Protein AF-A0A920HRD8-F1 (afdb_monomer)

Foldseek 3Di:
DVVLQVLLLFLVLLVPPPSNVLSVCVVPDPDDDDPVSVVVVVVSVVVLVVLQQDFDWDWGWEQEPVRDIDTFIWTDHRRFWIAGLQLFTWAADSVVSGIYGDPDGADPVQSVQSNQSNVDDPPDDTRHDTGPVRCPVRVVSRVDDDPVRVCVVCPPVSVVVVVVVVVVVVVVVVVVVVVVVQVVVLVVCVVVLPDQDPVHPNSVVSVVVVVD

Sequence (212 aa):
MKWVLSLKGVNYSGELQGRSQTLTDLAKSKALPSNEELEMLWYHLLEEMNAQGEVKRFNGTIVDTDGNFSEEEVVRVGPWTAFDRKGNFLGYLPDDERYRVLGRQPQARFLDLGDNIVDGDKGDIVKGAIDPSRGAILSLLIQTPGLSERIGQGGVVGYIILGLLAVGLVLSIERIFRLTITARAVNAQAKDVDNPNESNPLGRVFKCLSLK

Mean predicted aligned error: 10.12 Å

Secondary structure (DSSP, 8-state):
-HHHHHHHTSGGGGTSTTHHHHHHHHHH--SPPPHHHHHHHHHHHHHHHHHHT-EEEEEEEEE-TTS-EEEEEEEEETTTEEEETTS-EEEEETTTTEEEE-SSPPPHHHHHHHHHHHHPPTT--------TTTTHHHHHHTTS--HHHHHHHTHHHHHHHHHHHHHHHHHHHHHHHHHHHHHHHHHHHTT--SS--TTSHHHHHHHHHHT-

Radius of gyration: 31.58 Å; Cα contacts (8 Å, |Δi|>4): 263; chains: 1; bounding box: 85×34×82 Å

pLDDT: mean 86.33, std 8.36, range [48.19, 98.12]

Solvent-accessible surface area (backbone atoms only — not comparable to full-atom values): 11804 Å² total; per-residue (Å²): 95,75,68,49,55,54,60,36,65,26,51,55,38,48,76,40,82,70,52,48,56,56,40,45,52,62,42,68,51,88,65,84,75,51,72,68,56,52,48,53,49,53,52,53,50,51,52,48,59,55,43,50,79,37,77,46,76,45,80,35,54,34,29,44,79,87,68,50,78,42,82,41,56,33,40,29,44,24,46,32,33,35,22,37,84,82,13,45,60,40,41,71,39,59,91,76,50,30,36,27,48,49,89,52,70,59,63,65,83,52,37,58,16,28,35,36,53,61,72,50,57,9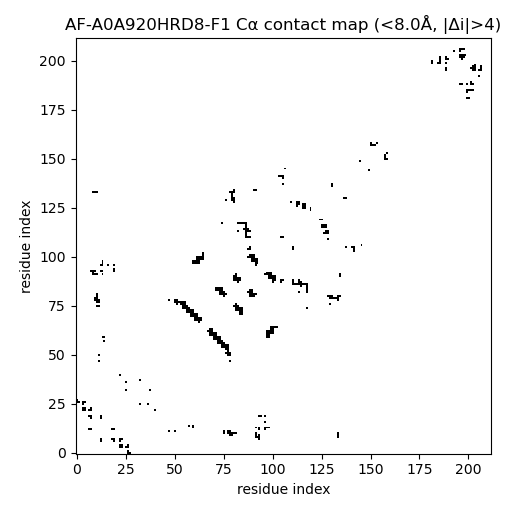5,87,61,90,63,66,62,72,77,37,91,63,53,46,56,61,58,57,52,50,48,66,56,77,49,73,68,54,48,46,59,73,40,41,73,64,36,51,52,52,53,50,54,49,50,54,53,48,52,54,48,52,55,49,51,52,54,51,51,52,50,52,51,45,34,59,52,40,73,75,39,72,91,66,56,45,71,93,30,77,56,18,44,53,49,49,64,59,73,78,111

Structure (mmCIF, N/CA/C/O backbone):
data_AF-A0A920HRD8-F1
#
_entry.id   AF-A0A920HRD8-F1
#
loop_
_atom_site.group_PDB
_atom_site.id
_atom_site.type_symbol
_atom_site.label_atom_id
_atom_site.label_alt_id
_atom_site.label_comp_id
_atom_site.label_asym_id
_atom_site.label_entity_id
_atom_site.label_seq_id
_atom_site.pdbx_PDB_ins_code
_atom_site.Cartn_x
_atom_site.Cartn_y
_atom_site.Cartn_z
_atom_site.occupancy
_atom_site.B_iso_or_equiv
_atom_site.auth_seq_id
_atom_site.auth_comp_id
_atom_site.auth_asym_id
_atom_site.auth_atom_id
_atom_site.pdbx_PDB_model_num
ATOM 1 N N . MET A 1 1 ? -24.557 12.063 20.860 1.00 59.91 1 MET A N 1
ATOM 2 C CA . MET A 1 1 ? -23.850 10.767 20.722 1.00 59.91 1 MET A CA 1
ATOM 3 C C . MET A 1 1 ? -23.288 10.477 19.315 1.00 59.91 1 MET A C 1
ATOM 5 O O . MET A 1 1 ? -23.000 9.327 19.015 1.00 59.91 1 MET A O 1
ATOM 9 N N . LYS A 1 2 ? -23.010 11.481 18.457 1.00 58.84 2 LYS A N 1
ATOM 10 C CA . LYS A 1 2 ? -22.358 11.231 17.145 1.00 58.84 2 LYS A CA 1
ATOM 11 C C . LYS A 1 2 ? -20.971 10.578 17.261 1.00 58.84 2 LYS A C 1
ATOM 13 O O . LYS A 1 2 ? -20.558 9.871 16.354 1.00 58.84 2 LYS A O 1
ATOM 18 N N . TRP A 1 3 ? -20.273 10.808 18.371 1.00 64.19 3 TRP A N 1
ATOM 19 C CA . TRP A 1 3 ? -18.924 10.288 18.588 1.00 64.19 3 TRP A CA 1
ATOM 20 C C . TRP A 1 3 ? -18.901 8.793 18.948 1.00 64.19 3 TRP A C 1
ATOM 22 O O . TRP A 1 3 ? -18.020 8.081 18.495 1.00 64.19 3 TRP A O 1
ATOM 32 N N . VAL A 1 4 ? -19.921 8.281 19.645 1.00 63.66 4 VAL A N 1
ATOM 33 C CA . VAL A 1 4 ? -20.043 6.842 19.957 1.00 63.66 4 VAL A CA 1
ATOM 34 C C . VAL A 1 4 ? -20.246 6.021 18.678 1.00 63.66 4 VAL A C 1
ATOM 36 O O . VAL A 1 4 ? -19.606 4.996 18.483 1.00 63.66 4 VAL A O 1
ATOM 39 N N . LEU A 1 5 ? -21.047 6.533 17.736 1.00 65.31 5 LEU A N 1
ATOM 40 C CA . LEU A 1 5 ? -21.232 5.914 16.416 1.00 65.31 5 LEU A CA 1
ATOM 41 C C . LEU A 1 5 ? -19.954 5.914 15.566 1.00 65.31 5 LEU A C 1
ATOM 43 O O . LEU A 1 5 ? -19.805 5.073 14.685 1.00 65.31 5 LEU A O 1
ATOM 47 N N . SER A 1 6 ? -19.017 6.832 15.827 1.00 69.12 6 SER A N 1
ATOM 48 C CA . SER A 1 6 ? -17.717 6.821 15.155 1.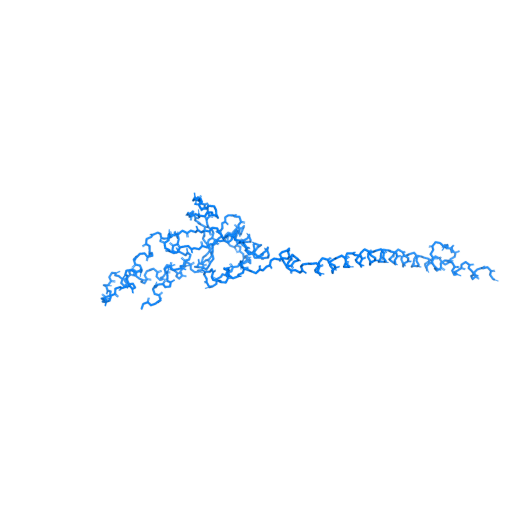00 69.12 6 SER A CA 1
ATOM 49 C C . SER A 1 6 ? -16.890 5.596 15.551 1.00 69.12 6 SER A C 1
ATOM 51 O O . SER A 1 6 ? -16.146 5.118 14.704 1.00 69.12 6 SER A O 1
ATOM 53 N N . LEU A 1 7 ? -17.037 5.073 16.772 1.00 67.88 7 LEU A N 1
ATOM 54 C CA . LEU A 1 7 ? -16.288 3.908 17.267 1.00 67.88 7 LEU A CA 1
ATOM 55 C C . LEU A 1 7 ? -16.751 2.592 16.616 1.00 67.88 7 LEU A C 1
ATOM 57 O O . LEU A 1 7 ? -15.997 1.630 16.586 1.00 67.88 7 LEU A O 1
ATOM 61 N N . LYS A 1 8 ? -17.971 2.554 16.056 1.00 71.56 8 LYS A N 1
ATOM 62 C CA . LYS A 1 8 ? -18.493 1.406 15.291 1.00 71.56 8 LYS A CA 1
ATOM 63 C C . LYS A 1 8 ? -17.772 1.225 13.949 1.00 71.56 8 LYS A C 1
ATOM 65 O O . LYS A 1 8 ? -17.555 0.109 13.499 1.00 71.56 8 LYS A O 1
ATOM 70 N N . GLY A 1 9 ? -17.424 2.323 13.278 1.00 64.25 9 GLY A N 1
ATOM 71 C CA . GLY A 1 9 ? -16.882 2.311 11.912 1.00 64.25 9 GLY A CA 1
ATOM 72 C C . GLY A 1 9 ? -15.373 2.089 11.833 1.00 64.25 9 GLY A C 1
ATOM 73 O O . GLY A 1 9 ? -14.724 2.653 10.954 1.00 64.25 9 GLY A O 1
ATOM 74 N N . VAL A 1 10 ? -14.795 1.390 12.803 1.00 75.38 10 VAL A N 1
ATOM 75 C CA . VAL A 1 10 ? -13.353 1.328 13.020 1.00 75.38 10 VAL A CA 1
ATOM 76 C C . VAL A 1 10 ? -12.862 -0.095 12.803 1.00 75.38 10 VAL A C 1
ATOM 78 O O . VAL A 1 10 ? -13.492 -1.037 13.268 1.00 75.38 10 VAL A O 1
ATOM 81 N N . ASN A 1 11 ? -11.701 -0.258 12.159 1.00 72.50 11 ASN A N 1
ATOM 82 C CA . ASN A 1 11 ? -11.132 -1.581 11.889 1.00 72.50 11 ASN A CA 1
ATOM 83 C C . ASN A 1 11 ? -10.967 -2.429 13.159 1.00 72.50 11 ASN A C 1
ATOM 85 O O . ASN A 1 11 ? -11.092 -3.639 13.083 1.00 72.50 11 ASN A O 1
ATOM 89 N N . TYR A 1 12 ? -10.729 -1.821 14.323 1.00 77.81 12 TYR A N 1
ATOM 90 C CA . TYR A 1 12 ? -10.658 -2.533 15.604 1.00 77.81 12 TYR A CA 1
ATOM 91 C C . TYR A 1 12 ? -11.940 -3.311 15.950 1.00 77.81 12 TYR A C 1
ATOM 93 O O . TYR A 1 12 ? -11.866 -4.380 16.545 1.00 77.81 12 TYR A O 1
ATOM 101 N N . SER A 1 13 ? -13.117 -2.841 15.528 1.00 72.50 13 SER A N 1
ATOM 102 C CA . SER A 1 13 ? -14.381 -3.548 15.769 1.00 72.50 13 SER A CA 1
ATOM 103 C C . SER A 1 13 ? -14.469 -4.896 15.046 1.00 72.50 13 SER A C 1
ATOM 105 O O . SER A 1 13 ? -15.246 -5.742 15.465 1.00 72.50 13 SER A O 1
ATOM 107 N N . GLY A 1 14 ? -13.665 -5.136 14.002 1.00 72.44 14 GLY A N 1
ATOM 108 C CA . GLY A 1 14 ? -13.572 -6.451 13.352 1.00 72.44 14 GLY A CA 1
ATOM 109 C C . GLY A 1 14 ? -12.842 -7.506 14.186 1.00 72.44 14 GLY A C 1
ATOM 110 O O . GLY A 1 14 ? -12.965 -8.693 13.912 1.00 72.44 14 GLY A O 1
ATOM 111 N N . GLU A 1 15 ? -12.106 -7.081 15.213 1.00 77.06 15 GLU A N 1
ATOM 112 C CA . GLU A 1 15 ? -11.442 -7.959 16.179 1.00 77.06 15 GLU A CA 1
ATOM 113 C C . GLU A 1 15 ? -12.365 -8.319 17.359 1.00 77.06 15 GLU A C 1
ATOM 115 O O . GLU A 1 15 ? -12.249 -9.394 17.944 1.00 77.06 15 GLU A O 1
ATOM 120 N N . LEU A 1 16 ? -13.293 -7.421 17.707 1.00 74.50 16 LEU A N 1
ATOM 121 C CA . LEU A 1 16 ? -14.200 -7.545 18.849 1.00 74.50 16 LEU A CA 1
ATOM 122 C C . LEU A 1 16 ? -15.653 -7.686 18.382 1.00 74.50 16 LEU A C 1
ATOM 124 O O . LEU A 1 16 ? -16.403 -6.705 18.350 1.00 74.50 16 LEU A O 1
ATOM 128 N N . GLN A 1 17 ? -16.051 -8.917 18.055 1.00 70.00 17 GLN A N 1
ATOM 129 C CA . GLN A 1 17 ? -17.424 -9.219 17.644 1.00 70.00 17 GLN A CA 1
ATOM 130 C C . GLN A 1 17 ? -18.435 -8.821 18.735 1.00 70.00 17 GLN A C 1
ATOM 132 O O . GLN A 1 17 ? -18.237 -9.098 19.920 1.00 70.00 17 GLN A O 1
ATOM 137 N N . GLY A 1 18 ? -19.522 -8.153 18.346 1.00 71.88 18 GLY A N 1
ATOM 138 C CA . GLY A 1 18 ? -20.610 -7.732 19.237 1.00 71.88 18 GLY A CA 1
ATOM 139 C C . GLY A 1 18 ? -20.434 -6.366 19.915 1.00 71.88 18 GLY A C 1
ATOM 140 O O . GLY A 1 18 ? -21.409 -5.822 20.439 1.00 71.88 18 GLY A O 1
ATOM 141 N N . ARG A 1 19 ? -19.248 -5.738 19.855 1.00 77.62 19 ARG A N 1
ATOM 142 C CA . ARG A 1 19 ? -19.021 -4.368 20.376 1.00 77.62 19 ARG A CA 1
ATOM 143 C C . ARG A 1 19 ? -19.877 -3.328 19.640 1.00 77.62 19 ARG A C 1
ATOM 145 O O . ARG A 1 19 ? -20.345 -2.360 20.243 1.00 77.62 19 ARG A O 1
ATOM 152 N N . SER A 1 20 ? -20.095 -3.524 18.339 1.00 74.38 20 SER A N 1
ATOM 153 C CA . SER A 1 20 ? -20.843 -2.607 17.468 1.00 74.38 20 SER A CA 1
ATOM 154 C C . SER A 1 20 ? -22.288 -2.409 17.932 1.00 74.38 20 SER A C 1
ATOM 156 O O . SER A 1 20 ? -22.796 -1.282 17.949 1.00 74.38 20 SER A O 1
ATOM 158 N N . GLN A 1 21 ? -22.938 -3.497 18.353 1.00 76.56 21 GLN A N 1
ATOM 159 C CA . GLN A 1 21 ? -24.333 -3.494 18.784 1.00 76.56 21 GLN A CA 1
ATOM 160 C C . GLN A 1 21 ? -24.502 -2.727 20.101 1.00 76.56 21 GLN A C 1
ATOM 162 O O . GLN A 1 21 ? -25.281 -1.777 20.153 1.00 76.56 21 GLN A O 1
ATOM 167 N N . THR A 1 22 ? -23.682 -3.032 21.110 1.00 77.31 22 THR A N 1
ATOM 168 C CA . THR A 1 22 ? -23.695 -2.350 22.415 1.00 77.31 22 THR A CA 1
ATOM 169 C C . THR A 1 22 ? -23.474 -0.843 22.276 1.00 77.31 22 THR A C 1
ATOM 171 O O . THR A 1 22 ? -24.220 -0.039 22.832 1.00 77.31 22 THR A O 1
ATOM 174 N N . LEU A 1 23 ? -22.492 -0.425 21.468 1.00 79.00 23 LEU A N 1
ATOM 175 C CA . LEU A 1 23 ? -22.234 0.997 21.211 1.00 79.00 23 LEU A CA 1
ATOM 176 C C . LEU A 1 23 ? -23.381 1.669 20.442 1.00 79.00 23 LEU A C 1
ATOM 178 O O . LEU A 1 23 ? -23.674 2.847 20.662 1.00 79.00 23 LEU A O 1
ATOM 182 N N . THR A 1 24 ? -24.041 0.936 19.546 1.00 78.94 24 THR A N 1
ATOM 183 C CA . THR A 1 24 ? -25.203 1.431 18.798 1.00 78.94 24 THR A CA 1
ATOM 184 C C . THR A 1 24 ? -26.401 1.652 19.715 1.00 78.94 24 THR A C 1
ATOM 186 O O . THR A 1 24 ? -27.072 2.679 19.595 1.00 78.94 24 THR A O 1
ATOM 189 N N . ASP A 1 25 ? -26.652 0.727 20.635 1.00 82.19 25 ASP A N 1
ATOM 190 C CA . ASP A 1 25 ? -27.769 0.799 21.574 1.00 82.19 25 ASP A CA 1
ATOM 191 C C . ASP A 1 25 ? -27.571 1.953 22.564 1.00 82.19 25 ASP A C 1
ATOM 193 O O . ASP A 1 25 ? -28.468 2.787 22.726 1.00 82.19 25 ASP A O 1
ATOM 197 N N . LEU A 1 26 ? -26.348 2.119 23.083 1.00 82.19 26 LEU A N 1
ATOM 198 C CA . LEU A 1 26 ? -25.963 3.283 23.886 1.00 82.19 26 LEU A CA 1
ATOM 199 C C . LEU A 1 26 ? -26.119 4.601 23.120 1.00 82.19 26 LEU A C 1
ATOM 201 O O . LEU A 1 26 ? -26.594 5.586 23.676 1.00 82.19 26 LEU A O 1
ATOM 205 N N . ALA A 1 27 ? -25.745 4.642 21.838 1.00 81.75 27 ALA A N 1
ATOM 206 C CA . ALA A 1 27 ? -25.832 5.859 21.033 1.00 81.75 27 ALA A CA 1
ATOM 207 C C . ALA A 1 27 ? -27.266 6.248 20.636 1.00 81.75 27 ALA A C 1
ATOM 209 O O . ALA A 1 27 ? -27.525 7.425 20.361 1.00 81.75 27 ALA A O 1
ATOM 210 N N . LYS A 1 28 ? -28.172 5.266 20.534 1.00 81.44 28 LYS A N 1
ATOM 211 C CA . LYS A 1 28 ? -29.586 5.457 20.172 1.00 81.44 28 LYS A CA 1
ATOM 212 C C . LYS A 1 28 ? -30.481 5.692 21.387 1.00 81.44 28 LYS A C 1
ATOM 214 O O . LYS A 1 28 ? -31.567 6.254 21.220 1.00 81.44 28 LYS A O 1
ATOM 219 N N . SER A 1 29 ? -30.051 5.272 22.576 1.00 81.50 29 SER A N 1
ATOM 220 C CA . SER A 1 29 ? -30.795 5.488 23.811 1.00 81.50 29 SER A CA 1
ATOM 221 C C . SER A 1 29 ? -31.014 6.981 24.070 1.00 81.50 29 SER A C 1
ATOM 223 O O . SER A 1 29 ? -30.110 7.807 23.946 1.00 81.50 29 SER A O 1
ATOM 225 N N . LYS A 1 30 ? -32.255 7.338 24.415 1.00 75.75 30 LYS A N 1
ATOM 226 C CA . LYS A 1 30 ? -32.626 8.688 24.873 1.00 75.75 30 LYS A CA 1
ATOM 227 C C . LYS A 1 30 ? -32.593 8.812 26.399 1.00 75.75 30 LYS A C 1
ATOM 229 O O . LYS A 1 30 ? -32.767 9.915 26.912 1.00 75.75 30 LYS A O 1
ATOM 234 N N . ALA A 1 31 ? -32.438 7.691 27.104 1.00 81.00 31 ALA A N 1
ATOM 235 C CA . ALA A 1 31 ? -32.319 7.655 28.552 1.00 81.00 31 ALA A CA 1
ATOM 236 C C . ALA A 1 31 ? -30.882 7.985 28.978 1.00 81.00 31 ALA A C 1
ATOM 238 O O . ALA A 1 31 ? -29.945 7.852 28.190 1.00 81.00 31 ALA A O 1
ATOM 239 N N . LEU A 1 32 ? -30.715 8.429 30.227 1.00 81.62 32 LEU A N 1
ATOM 240 C CA . LEU A 1 32 ? -29.385 8.542 30.820 1.00 81.62 32 LEU A CA 1
ATOM 241 C C . LEU A 1 32 ? -28.778 7.135 30.941 1.00 81.62 32 LEU A C 1
ATOM 243 O O . LEU A 1 32 ? -29.479 6.252 31.441 1.00 81.62 32 LEU A O 1
ATOM 247 N N . PRO A 1 33 ? -27.524 6.929 30.501 1.00 84.12 33 PRO A N 1
ATOM 248 C CA . PRO A 1 33 ? -26.870 5.636 30.633 1.00 84.12 33 PRO A CA 1
ATOM 249 C C . PRO A 1 33 ? -26.719 5.236 32.103 1.00 84.12 33 PRO A C 1
ATOM 251 O O . PRO A 1 33 ? -26.530 6.104 32.963 1.00 84.12 33 PRO A O 1
ATOM 254 N N . SER A 1 34 ? -26.779 3.938 32.391 1.00 87.56 34 SER A N 1
ATOM 255 C CA . SER A 1 34 ? -26.478 3.416 33.727 1.00 87.56 34 SER A CA 1
ATOM 256 C C . SER A 1 34 ? -24.988 3.566 34.064 1.00 87.56 34 SER A C 1
ATOM 258 O O . SER A 1 34 ? -24.153 3.816 33.190 1.00 87.56 34 SER A O 1
ATOM 260 N N . ASN A 1 35 ? -24.628 3.403 35.341 1.00 87.75 35 ASN A N 1
ATOM 261 C CA . ASN A 1 35 ? -23.217 3.400 35.734 1.00 87.75 35 ASN A CA 1
ATOM 262 C C . ASN A 1 35 ? -22.443 2.275 35.034 1.00 87.75 35 ASN A C 1
ATOM 264 O O . ASN A 1 35 ? -21.335 2.521 34.568 1.00 87.75 35 ASN A O 1
ATOM 268 N N . GLU A 1 36 ? -23.030 1.083 34.909 1.00 87.69 36 GLU A N 1
ATOM 269 C CA . GLU A 1 36 ? -22.411 -0.054 34.217 1.00 87.69 36 GLU A CA 1
ATOM 270 C C . GLU A 1 36 ? -22.190 0.239 32.724 1.00 87.69 36 GLU A C 1
ATOM 272 O O . GLU A 1 36 ? -21.159 -0.114 32.155 1.00 87.69 36 GLU A O 1
ATOM 277 N N . GLU A 1 37 ? -23.134 0.929 32.080 1.00 84.31 37 GLU A N 1
ATOM 278 C CA . GLU A 1 37 ? -23.027 1.342 30.677 1.00 84.31 37 GLU A CA 1
ATOM 279 C C . GLU A 1 37 ? -21.932 2.395 30.457 1.00 84.31 37 GLU A C 1
ATOM 281 O O . GLU A 1 37 ? -21.175 2.321 29.484 1.00 84.31 37 GLU A O 1
ATOM 286 N N . LEU A 1 38 ? -21.821 3.370 31.366 1.00 86.31 38 LEU A N 1
ATOM 287 C CA . LEU A 1 38 ? -20.723 4.341 31.362 1.00 86.31 38 LEU A CA 1
ATOM 288 C C . LEU A 1 38 ? -19.383 3.655 31.614 1.00 86.31 38 LEU A C 1
ATOM 290 O O . LEU A 1 38 ? -18.388 4.028 30.991 1.00 86.31 38 LEU A O 1
ATOM 294 N N . GLU A 1 39 ? -19.371 2.661 32.501 1.00 88.44 39 GLU A N 1
ATOM 295 C CA . GLU A 1 39 ? -18.195 1.874 32.831 1.00 88.44 39 GLU A CA 1
ATOM 296 C C . GLU A 1 39 ? -17.666 1.127 31.600 1.00 88.44 39 GLU A C 1
ATOM 298 O O . GLU A 1 39 ? -16.534 1.338 31.160 1.00 88.44 39 GLU A O 1
ATOM 303 N N . MET A 1 40 ? -18.536 0.356 30.953 1.00 85.19 40 MET A N 1
ATOM 304 C CA . MET A 1 40 ? -18.246 -0.313 29.684 1.00 85.19 40 MET A CA 1
ATOM 305 C C . MET A 1 40 ? -17.760 0.653 28.598 1.00 85.19 40 MET A C 1
ATOM 307 O O . MET A 1 40 ? -16.826 0.343 27.855 1.00 85.19 40 MET A O 1
ATOM 311 N N . LEU A 1 41 ? -18.364 1.840 28.499 1.00 85.38 41 LEU A N 1
ATOM 312 C CA . LEU A 1 41 ? -17.973 2.830 27.500 1.00 85.38 41 LEU A CA 1
ATOM 313 C C . LEU A 1 41 ? -16.533 3.320 27.700 1.00 85.38 41 LEU A C 1
ATOM 315 O O . LEU A 1 41 ? -15.781 3.380 26.725 1.00 85.38 41 LEU A O 1
ATOM 319 N N . TRP A 1 42 ? -16.127 3.684 28.922 1.00 85.81 42 TRP A N 1
ATOM 320 C CA . TRP A 1 42 ? -14.757 4.164 29.141 1.00 85.81 42 TRP A CA 1
ATOM 321 C C . TRP A 1 42 ? -13.724 3.041 29.009 1.00 85.81 42 TRP A C 1
ATOM 323 O O . TRP A 1 42 ? -12.639 3.300 28.486 1.00 85.81 42 TRP A O 1
ATOM 333 N N . TYR A 1 43 ? -14.068 1.801 29.380 1.00 88.19 43 TYR A N 1
ATOM 334 C CA . TYR A 1 43 ? -13.226 0.633 29.104 1.00 88.19 43 TYR A CA 1
ATOM 335 C C . TYR A 1 43 ? -12.969 0.475 27.604 1.00 88.19 43 TYR A C 1
ATOM 337 O O . TYR A 1 43 ? -11.818 0.416 27.174 1.00 88.19 43 TYR A O 1
ATOM 345 N N . HIS A 1 44 ? -14.020 0.516 26.784 1.00 83.81 44 HIS A N 1
ATOM 346 C CA . HIS A 1 44 ? -13.887 0.415 25.331 1.00 83.81 44 HIS A CA 1
ATOM 347 C C . HIS A 1 44 ? -13.124 1.579 24.692 1.00 83.81 44 HIS A C 1
ATOM 349 O O . HIS A 1 44 ? -12.460 1.379 23.668 1.00 83.81 44 HIS A O 1
ATOM 355 N N . LEU A 1 45 ? -13.208 2.780 25.270 1.00 85.38 45 LEU A N 1
ATOM 356 C CA . LEU A 1 45 ? -12.395 3.924 24.856 1.00 85.38 45 LEU A CA 1
ATOM 357 C C . LEU A 1 45 ? -10.914 3.690 25.161 1.00 85.38 45 LEU A C 1
ATOM 359 O O . LEU A 1 45 ? -10.074 3.958 24.305 1.00 85.38 45 LEU A O 1
ATOM 363 N N . LEU A 1 46 ? -10.590 3.164 26.343 1.00 88.19 46 LEU A N 1
ATOM 364 C CA . LEU A 1 46 ? -9.212 2.863 26.727 1.00 88.19 46 LEU A CA 1
ATOM 365 C C . LEU A 1 46 ? -8.614 1.740 25.868 1.00 88.19 46 LEU A C 1
ATOM 367 O O . LEU A 1 46 ? -7.473 1.844 25.420 1.00 88.19 46 LEU A O 1
ATOM 371 N N . GLU A 1 47 ? -9.393 0.697 25.589 1.00 86.31 47 GLU A N 1
ATOM 372 C CA . GLU A 1 47 ? -9.016 -0.357 24.644 1.00 86.31 47 GLU A CA 1
ATOM 373 C C . GLU A 1 47 ? -8.727 0.212 23.257 1.00 86.31 47 GLU A C 1
ATOM 375 O O . GLU A 1 47 ? -7.706 -0.115 22.663 1.00 86.31 47 GLU A O 1
ATOM 380 N N . GLU A 1 48 ? -9.578 1.110 22.757 1.00 83.75 48 GLU A N 1
ATOM 381 C CA . GLU A 1 48 ? -9.375 1.732 21.449 1.00 83.75 48 GLU A CA 1
ATOM 382 C C . GLU A 1 48 ? -8.144 2.645 21.428 1.00 83.75 48 GLU A C 1
ATOM 384 O O . GLU A 1 48 ? -7.413 2.667 20.439 1.00 83.75 48 GLU A O 1
ATOM 389 N N . MET A 1 49 ? -7.870 3.360 22.523 1.00 87.75 49 MET A N 1
ATOM 390 C CA . MET A 1 49 ? -6.645 4.151 22.678 1.00 87.75 49 MET A CA 1
ATOM 391 C C . MET A 1 49 ? -5.389 3.277 22.635 1.00 87.75 49 MET A C 1
ATOM 393 O O . MET A 1 49 ? -4.416 3.648 21.983 1.00 87.75 49 MET A O 1
ATOM 397 N N . ASN A 1 50 ? -5.403 2.109 23.278 1.00 89.25 50 ASN A N 1
ATOM 398 C CA . ASN A 1 50 ? -4.295 1.158 23.179 1.00 89.25 50 ASN A CA 1
ATOM 399 C C . ASN A 1 50 ? -4.194 0.577 21.763 1.00 89.25 50 ASN A C 1
ATOM 401 O O . ASN A 1 50 ? -3.112 0.551 21.175 1.00 89.25 50 ASN A O 1
ATOM 405 N N . ALA A 1 51 ? -5.335 0.204 21.180 1.00 87.50 51 ALA A N 1
ATOM 406 C CA . ALA A 1 51 ? -5.415 -0.365 19.844 1.00 87.50 51 ALA A CA 1
ATOM 407 C C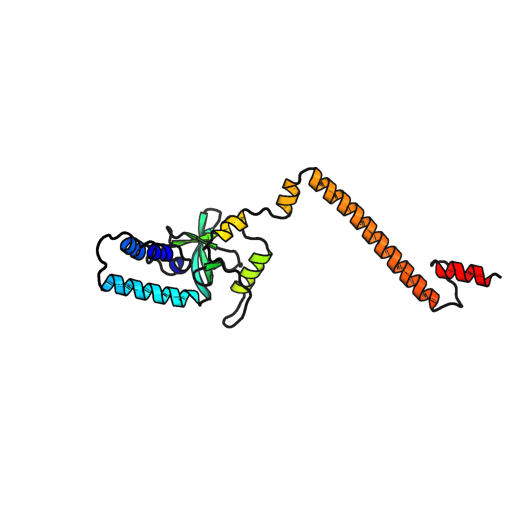 . ALA A 1 51 ? -4.946 0.601 18.746 1.00 87.50 51 ALA A C 1
ATOM 409 O O . ALA A 1 51 ? -4.571 0.146 17.670 1.00 87.50 51 ALA A O 1
ATOM 410 N N . GLN A 1 52 ? -4.954 1.918 18.992 1.00 87.38 52 GLN A N 1
ATOM 411 C CA . GLN A 1 52 ? -4.423 2.946 18.088 1.00 87.38 52 GLN A CA 1
ATOM 412 C C . GLN A 1 52 ? -2.908 2.900 17.914 1.00 87.38 52 GLN A C 1
ATOM 414 O O . GLN A 1 52 ? -2.423 3.280 16.847 1.00 87.38 52 GLN A O 1
ATOM 419 N N . GLY A 1 53 ? -2.176 2.457 18.935 1.00 88.12 53 GLY A N 1
ATOM 420 C CA . GLY A 1 53 ? -0.714 2.420 18.932 1.00 88.12 53 GLY A CA 1
ATOM 421 C C . GLY A 1 53 ? -0.116 1.103 18.444 1.00 88.12 53 GLY A C 1
ATOM 422 O O . GLY A 1 53 ? 1.105 0.993 18.379 1.00 88.12 53 GLY A O 1
ATOM 423 N N . GLU A 1 54 ? -0.940 0.103 18.125 1.00 89.75 54 GLU A N 1
ATOM 424 C CA . GLU A 1 54 ? -0.469 -1.241 17.796 1.00 89.75 54 GLU A CA 1
ATOM 425 C C . GLU A 1 54 ? -0.679 -1.617 16.326 1.00 89.75 54 GLU A C 1
ATOM 427 O O . GLU A 1 54 ? -1.647 -1.221 15.666 1.00 89.75 54 GLU A O 1
ATOM 432 N N . VAL A 1 55 ? 0.240 -2.453 15.844 1.00 91.69 55 VAL A N 1
ATOM 433 C CA . VAL A 1 55 ? 0.045 -3.281 14.658 1.00 91.69 55 VAL A CA 1
ATOM 434 C C . VAL A 1 55 ? -0.233 -4.693 15.154 1.00 91.69 55 VAL A C 1
ATOM 436 O O . VAL A 1 55 ? 0.603 -5.279 15.843 1.00 91.69 55 VAL A O 1
ATOM 439 N N . LYS A 1 56 ? -1.414 -5.225 14.846 1.00 91.75 56 LYS A N 1
ATOM 440 C CA . LYS A 1 56 ? -1.877 -6.515 15.359 1.00 91.75 56 LYS A CA 1
ATOM 441 C C . LYS A 1 56 ? -2.235 -7.459 14.223 1.00 91.75 56 LYS A C 1
ATOM 443 O O . LYS A 1 56 ? -2.895 -7.061 13.269 1.00 91.75 56 LYS A O 1
ATOM 448 N N . ARG A 1 57 ? -1.816 -8.715 14.364 1.00 92.31 57 ARG A N 1
ATOM 449 C CA . ARG A 1 57 ? -2.179 -9.824 13.476 1.00 92.31 57 ARG A CA 1
ATOM 450 C C . ARG A 1 57 ? -3.201 -10.700 14.184 1.00 92.31 57 ARG A C 1
ATOM 452 O O . ARG A 1 57 ? -3.005 -11.032 15.355 1.00 92.31 57 ARG A O 1
ATOM 459 N N . PHE A 1 58 ? -4.287 -11.037 13.509 1.00 91.94 58 PHE A N 1
ATOM 460 C CA . PHE A 1 58 ? -5.328 -11.918 14.034 1.00 91.94 58 PHE A CA 1
ATOM 461 C C . PHE A 1 58 ? -6.080 -12.577 12.877 1.00 91.94 58 PHE A C 1
ATOM 463 O O . PHE A 1 58 ? -6.038 -12.085 11.754 1.00 91.94 58 PHE A O 1
ATOM 470 N N . ASN A 1 59 ? -6.776 -13.679 13.144 1.00 92.69 59 ASN A N 1
ATOM 471 C CA . ASN A 1 59 ? -7.633 -14.299 12.137 1.00 92.69 59 ASN A CA 1
ATOM 472 C C . ASN A 1 59 ? -8.981 -13.586 12.105 1.00 92.69 59 ASN A C 1
ATOM 474 O O . ASN A 1 59 ? -9.623 -13.422 13.143 1.00 92.69 59 ASN A O 1
ATOM 478 N N . GLY A 1 60 ? -9.396 -13.168 10.915 1.00 89.81 60 GLY A N 1
ATOM 479 C CA . GLY A 1 60 ? -10.679 -12.526 10.679 1.00 89.81 60 GLY A CA 1
ATOM 480 C C . GLY A 1 60 ? -11.351 -13.098 9.440 1.00 89.81 60 GLY A C 1
ATOM 481 O O . GLY A 1 60 ? -10.703 -13.642 8.546 1.00 89.81 60 GLY A O 1
ATOM 482 N N . THR A 1 61 ? -12.672 -12.964 9.370 1.00 91.62 61 THR A N 1
ATOM 483 C CA . THR A 1 61 ? -13.402 -13.327 8.157 1.00 91.62 61 THR A CA 1
ATOM 484 C C . THR A 1 61 ? -13.220 -12.237 7.102 1.00 91.62 61 THR A C 1
ATOM 486 O O . THR A 1 61 ? -13.602 -11.079 7.318 1.00 91.62 61 THR A O 1
ATOM 489 N N . ILE A 1 62 ? -12.669 -12.622 5.954 1.00 92.62 62 ILE A N 1
ATOM 490 C CA . ILE A 1 62 ? -12.514 -11.783 4.770 1.00 92.62 62 ILE A CA 1
ATOM 491 C C . ILE A 1 62 ? -13.527 -12.235 3.714 1.00 92.62 62 ILE A C 1
ATOM 493 O O . ILE A 1 62 ? -13.730 -13.426 3.480 1.00 92.62 62 ILE A O 1
ATOM 497 N N . VAL A 1 63 ? -14.192 -11.267 3.090 1.00 92.06 63 VAL A N 1
ATOM 498 C CA . VAL A 1 63 ? -15.047 -11.478 1.920 1.00 92.06 63 VAL A CA 1
ATOM 499 C C . VAL A 1 63 ? -14.262 -11.097 0.672 1.00 92.06 63 VAL A C 1
ATOM 501 O O . VAL A 1 63 ? -13.833 -9.947 0.540 1.00 92.06 63 VAL A O 1
ATOM 504 N N . ASP A 1 64 ? -14.069 -12.046 -0.237 1.00 88.56 64 ASP A N 1
ATOM 505 C CA . ASP A 1 64 ? -13.426 -11.781 -1.523 1.00 88.56 64 ASP A CA 1
ATOM 506 C C . ASP A 1 64 ? -14.366 -11.004 -2.466 1.00 88.56 64 ASP A C 1
ATOM 508 O O . ASP A 1 64 ? -15.572 -10.876 -2.240 1.00 88.56 64 ASP A O 1
ATOM 512 N N . THR A 1 65 ? -13.816 -10.493 -3.560 1.00 85.88 65 THR A N 1
ATOM 513 C CA . THR A 1 65 ? -14.526 -9.789 -4.634 1.00 85.88 65 THR A CA 1
ATOM 514 C C . THR A 1 65 ? -15.628 -10.626 -5.289 1.00 85.88 65 THR A C 1
ATOM 516 O O . THR A 1 65 ? -16.629 -10.062 -5.730 1.00 85.88 65 THR A O 1
ATOM 519 N N . ASP A 1 66 ? -15.497 -11.955 -5.258 1.00 85.94 66 ASP A N 1
ATOM 520 C CA . ASP A 1 66 ? -16.500 -12.915 -5.733 1.00 85.94 66 ASP A CA 1
ATOM 521 C C . ASP A 1 66 ? -17.607 -13.217 -4.700 1.00 85.94 66 ASP A C 1
ATOM 523 O O . ASP A 1 66 ? -18.529 -13.983 -4.978 1.00 85.94 66 ASP A O 1
ATOM 527 N N . GLY A 1 67 ? -17.536 -12.637 -3.495 1.00 84.75 67 GLY A N 1
ATOM 528 C CA . GLY A 1 67 ? -18.508 -12.863 -2.418 1.00 84.75 67 GLY A CA 1
ATOM 529 C C . GLY A 1 67 ? -18.271 -14.135 -1.599 1.00 84.75 67 GLY A C 1
ATOM 530 O O . GLY A 1 67 ? -19.095 -14.482 -0.752 1.00 84.75 67 GLY A O 1
ATOM 531 N N . ASN A 1 68 ? -17.153 -14.826 -1.827 1.00 90.25 68 ASN A N 1
ATOM 532 C CA . ASN A 1 68 ? -16.747 -15.974 -1.025 1.00 90.25 68 ASN A CA 1
ATOM 533 C C . ASN A 1 68 ? -16.178 -15.519 0.322 1.00 90.25 68 ASN A C 1
ATOM 535 O O . ASN A 1 68 ? -15.435 -14.541 0.393 1.00 90.25 68 ASN A O 1
ATOM 539 N N . PHE A 1 69 ? -16.515 -16.255 1.380 1.00 91.50 69 PHE A N 1
ATOM 540 C CA . PHE A 1 69 ? -16.021 -16.009 2.731 1.00 91.50 69 PHE A CA 1
ATOM 541 C C . PHE A 1 69 ? -14.856 -16.948 3.037 1.00 91.50 69 PHE A C 1
ATOM 543 O O . PHE A 1 69 ? -14.978 -18.162 2.856 1.00 91.50 69 PHE A O 1
ATOM 550 N N . SER A 1 70 ? -13.765 -16.401 3.557 1.00 91.94 70 SER A N 1
ATOM 551 C CA . SER A 1 70 ? -12.614 -17.153 4.055 1.00 91.94 70 SER A CA 1
ATOM 552 C C . SER A 1 70 ? -12.188 -16.623 5.422 1.00 91.94 70 SER A C 1
ATOM 554 O O . SER A 1 70 ? -12.319 -15.435 5.715 1.00 91.94 70 SER A O 1
ATOM 556 N N . GLU A 1 71 ? -11.704 -17.511 6.292 1.00 92.50 71 GLU A N 1
ATOM 557 C CA . GLU A 1 71 ? -10.939 -17.082 7.464 1.00 92.50 71 GLU A CA 1
ATOM 558 C C . GLU A 1 71 ? -9.472 -16.975 7.082 1.00 92.50 71 GLU A C 1
ATOM 560 O O . GLU A 1 71 ? -8.841 -17.962 6.697 1.00 92.50 71 GLU A O 1
ATOM 565 N N . GLU A 1 72 ? -8.940 -15.765 7.186 1.00 92.75 72 GLU A N 1
ATOM 566 C CA . GLU A 1 72 ? -7.572 -15.444 6.811 1.00 92.75 72 GLU A CA 1
ATOM 567 C C . GLU A 1 72 ? -6.934 -14.540 7.868 1.00 92.75 72 GLU A C 1
ATOM 569 O O . GLU A 1 72 ? -7.611 -13.906 8.682 1.00 92.75 72 GLU A O 1
ATOM 574 N N . GLU A 1 73 ? -5.604 -14.500 7.870 1.00 93.94 73 GLU A N 1
ATOM 575 C CA . GLU A 1 73 ? -4.866 -13.592 8.740 1.00 93.94 73 GLU A CA 1
ATOM 576 C C . GLU A 1 73 ? -5.029 -12.150 8.243 1.00 93.94 73 GLU A C 1
ATOM 578 O O . GLU A 1 73 ? -4.741 -11.832 7.086 1.00 93.94 73 GLU A O 1
ATOM 583 N N . VAL A 1 74 ? -5.460 -11.281 9.151 1.00 94.44 74 VAL A N 1
ATOM 584 C CA . VAL A 1 74 ? -5.595 -9.842 8.962 1.00 94.44 74 VAL A CA 1
ATOM 585 C C . VAL A 1 74 ? -4.513 -9.136 9.768 1.00 94.44 74 VAL A C 1
ATOM 587 O O . VAL A 1 74 ? -4.366 -9.351 10.975 1.00 94.44 74 VAL A O 1
ATOM 590 N N . VAL A 1 75 ? -3.781 -8.242 9.108 1.00 94.12 75 VAL A N 1
ATOM 591 C CA . VAL A 1 75 ? -2.813 -7.339 9.734 1.00 94.12 75 VAL A CA 1
ATOM 592 C C . VAL A 1 75 ? -3.449 -5.960 9.855 1.00 94.12 75 VAL A C 1
ATOM 594 O O . VAL A 1 75 ? -3.652 -5.257 8.867 1.00 94.12 75 VAL A O 1
ATOM 597 N N . ARG A 1 76 ? -3.789 -5.553 11.075 1.00 92.62 76 ARG A N 1
ATOM 598 C CA . ARG A 1 76 ? -4.408 -4.259 11.377 1.00 92.62 76 ARG A CA 1
ATOM 599 C C . ARG A 1 76 ? -3.363 -3.279 11.892 1.00 92.62 76 ARG A C 1
ATOM 601 O O . ARG A 1 76 ? -2.625 -3.597 12.818 1.00 92.62 76 ARG A O 1
ATOM 608 N N . VAL A 1 77 ? -3.368 -2.062 11.354 1.00 91.88 77 VAL A N 1
ATOM 609 C CA . VAL A 1 77 ? -2.577 -0.928 11.852 1.00 91.88 77 VAL A CA 1
ATOM 610 C C . VAL A 1 77 ? -3.518 0.078 12.496 1.00 91.88 77 VAL A C 1
ATOM 612 O O . VAL A 1 77 ? -4.234 0.818 11.807 1.00 91.88 77 VAL A O 1
ATOM 615 N N . GLY A 1 78 ? -3.525 0.123 13.827 1.00 89.38 78 GLY A N 1
ATOM 616 C CA . GLY A 1 78 ? -4.409 1.026 14.547 1.00 89.38 78 GLY A CA 1
ATOM 617 C C . GLY A 1 78 ? -5.895 0.773 14.236 1.00 89.38 78 GLY A C 1
ATOM 618 O O . GLY A 1 78 ? -6.291 -0.320 13.827 1.00 89.38 78 GLY A O 1
ATOM 619 N N . PRO A 1 79 ? -6.749 1.793 14.365 1.00 86.44 79 PRO A N 1
ATOM 620 C CA . PRO A 1 79 ? -8.112 1.787 13.840 1.00 86.44 79 PRO A CA 1
ATOM 621 C C . PRO A 1 79 ? -8.201 2.100 12.334 1.00 86.44 79 PRO A C 1
ATOM 623 O O . PRO A 1 79 ? -9.306 2.153 11.788 1.00 86.44 79 PRO A O 1
ATOM 626 N N . TRP A 1 80 ? -7.076 2.343 11.656 1.00 86.75 80 TRP A N 1
ATOM 627 C CA . TRP A 1 80 ? -7.030 3.108 10.405 1.00 86.75 80 TRP A CA 1
ATOM 628 C C . TRP A 1 80 ? -7.071 2.245 9.148 1.00 86.75 80 TRP A C 1
ATOM 630 O O . TRP A 1 80 ? -7.892 2.488 8.263 1.00 86.75 80 TRP A O 1
ATOM 640 N N . THR A 1 81 ? -6.215 1.225 9.092 1.00 90.81 81 THR A N 1
ATOM 641 C CA . THR A 1 81 ? -6.020 0.392 7.901 1.00 90.81 81 THR A CA 1
ATOM 642 C C . THR A 1 81 ? -5.891 -1.075 8.298 1.00 90.81 81 THR A C 1
ATOM 644 O O . THR A 1 81 ? -5.369 -1.391 9.369 1.00 90.81 81 THR A O 1
ATOM 647 N N . ALA A 1 82 ? -6.338 -1.967 7.419 1.00 92.69 82 ALA A N 1
ATOM 648 C CA . ALA A 1 82 ? -6.159 -3.406 7.536 1.00 92.69 82 ALA A CA 1
ATOM 649 C C . ALA A 1 82 ? -5.620 -3.977 6.216 1.00 92.69 82 ALA A C 1
ATOM 651 O O . ALA A 1 82 ? -5.927 -3.451 5.143 1.00 92.69 82 ALA A O 1
ATOM 652 N N . PHE A 1 83 ? -4.831 -5.043 6.316 1.00 93.69 83 PHE A N 1
ATOM 653 C CA . PHE A 1 83 ? -4.189 -5.727 5.198 1.00 93.69 83 PHE A CA 1
ATOM 654 C C . PHE A 1 83 ? -4.401 -7.238 5.298 1.00 93.69 83 PHE A C 1
ATOM 656 O O . PHE A 1 83 ? -4.518 -7.767 6.405 1.00 93.69 83 PHE A O 1
ATOM 663 N N . ASP A 1 84 ? -4.439 -7.928 4.160 1.00 93.56 84 ASP A N 1
ATOM 664 C CA . ASP A 1 84 ? -4.308 -9.388 4.129 1.00 93.56 84 ASP A CA 1
ATOM 665 C C . ASP A 1 84 ? -2.827 -9.804 4.221 1.00 93.56 84 ASP A C 1
ATOM 667 O O . ASP A 1 84 ? -1.914 -8.976 4.174 1.00 93.56 84 ASP A O 1
ATOM 671 N N . ARG A 1 85 ? -2.563 -11.111 4.308 1.00 90.88 85 ARG A N 1
ATOM 672 C CA . ARG A 1 85 ? -1.194 -11.658 4.322 1.00 90.88 85 ARG A CA 1
ATOM 673 C C . ARG A 1 85 ? -0.391 -11.383 3.037 1.00 90.88 85 ARG A C 1
ATOM 675 O O . ARG A 1 85 ? 0.812 -11.612 3.008 1.00 90.88 85 ARG A O 1
ATOM 682 N N . LYS A 1 86 ? -1.037 -10.930 1.965 1.00 89.38 86 LYS A N 1
ATOM 683 C CA . LYS A 1 86 ? -0.400 -10.598 0.684 1.00 89.38 86 LYS A CA 1
ATOM 684 C C . LYS A 1 86 ? -0.146 -9.090 0.544 1.00 89.38 86 LYS A C 1
ATOM 686 O O . LYS A 1 86 ? 0.172 -8.664 -0.559 1.00 89.38 86 LYS A O 1
ATOM 691 N N . GLY A 1 87 ? -0.357 -8.297 1.602 1.00 90.69 87 GLY A N 1
ATOM 692 C CA . GLY A 1 87 ? -0.180 -6.842 1.579 1.00 90.69 87 GLY A CA 1
ATOM 693 C C . GLY A 1 87 ? -1.304 -6.068 0.888 1.00 90.69 87 GLY A C 1
ATOM 694 O O . GLY A 1 87 ? -1.229 -4.841 0.766 1.00 90.69 87 GLY A O 1
ATOM 695 N N . ASN A 1 88 ? -2.387 -6.735 0.474 1.00 91.62 88 ASN A N 1
ATOM 696 C CA . ASN A 1 88 ? -3.536 -6.062 -0.117 1.00 91.62 88 ASN A CA 1
ATOM 697 C C . ASN A 1 88 ? -4.314 -5.312 0.954 1.00 91.62 88 ASN A C 1
ATOM 699 O O . ASN A 1 88 ? -4.566 -5.824 2.044 1.00 91.62 88 ASN A O 1
ATOM 703 N N . PHE A 1 89 ? -4.785 -4.120 0.608 1.00 92.06 89 PHE A N 1
ATOM 704 C CA . PHE A 1 89 ? -5.644 -3.351 1.487 1.00 92.06 89 PHE A CA 1
ATOM 705 C C . PHE A 1 89 ? -7.019 -4.005 1.603 1.00 92.06 89 PHE A C 1
ATOM 707 O O . PHE A 1 89 ? -7.645 -4.378 0.601 1.00 92.06 89 PHE A O 1
ATOM 714 N N . LEU A 1 90 ? -7.516 -4.047 2.834 1.00 91.81 90 LEU A N 1
ATOM 715 C CA . LEU A 1 90 ? -8.849 -4.505 3.184 1.00 91.81 90 LEU A CA 1
ATOM 716 C C . LEU A 1 90 ? -9.736 -3.316 3.555 1.00 91.81 90 LEU A C 1
ATOM 718 O O . LEU A 1 90 ? -9.305 -2.353 4.192 1.00 91.81 90 LEU A O 1
ATOM 722 N N . GLY A 1 91 ? -11.005 -3.391 3.166 1.00 89.25 91 GLY A N 1
ATOM 723 C CA . GLY A 1 91 ? -12.051 -2.523 3.696 1.00 89.25 91 GLY A CA 1
ATOM 724 C C . GLY A 1 91 ? -12.751 -3.189 4.875 1.00 89.25 91 GLY A C 1
ATOM 725 O O . GLY A 1 91 ? -12.957 -4.398 4.855 1.00 89.25 91 GLY A O 1
ATOM 726 N N . TYR A 1 92 ? -13.173 -2.413 5.869 1.00 87.25 92 TYR A N 1
ATOM 727 C CA . TYR A 1 92 ? -14.017 -2.912 6.955 1.00 87.25 92 TYR A CA 1
ATOM 728 C C . TYR A 1 92 ? -15.496 -2.628 6.668 1.00 87.25 92 TYR A C 1
ATOM 730 O O . TYR A 1 92 ? -15.843 -1.536 6.211 1.00 87.25 92 TYR A O 1
ATOM 738 N N . LEU A 1 93 ? -16.356 -3.617 6.914 1.00 83.94 93 LEU A N 1
ATOM 739 C CA . LEU A 1 93 ? -17.814 -3.538 6.830 1.00 83.94 93 LEU A CA 1
ATOM 740 C C . LEU A 1 93 ? -18.382 -3.512 8.260 1.00 83.94 93 LEU A C 1
ATOM 742 O O . LEU A 1 93 ? -18.527 -4.569 8.873 1.00 83.94 93 LEU A O 1
ATOM 746 N N . PRO A 1 94 ? -18.719 -2.327 8.808 1.00 78.94 94 PRO A N 1
ATOM 747 C CA . PRO A 1 94 ? -19.130 -2.191 10.210 1.00 78.94 94 PRO A CA 1
ATOM 748 C C . PRO A 1 94 ? -20.457 -2.863 10.560 1.00 78.94 94 PRO A C 1
ATOM 750 O O . PRO A 1 94 ? -20.729 -3.114 11.732 1.00 78.94 94 PRO A O 1
ATOM 753 N N . ASP A 1 95 ? -21.318 -3.072 9.563 1.00 79.50 95 ASP A N 1
ATOM 754 C CA . ASP A 1 95 ? -22.631 -3.690 9.758 1.00 79.50 95 ASP A CA 1
ATOM 755 C C . ASP A 1 95 ? -22.548 -5.219 9.798 1.00 79.50 95 ASP A C 1
ATOM 757 O O . ASP A 1 95 ? -23.330 -5.845 10.506 1.00 79.50 95 ASP A O 1
ATOM 761 N N . ASP A 1 96 ? -21.567 -5.801 9.106 1.00 80.31 96 ASP A N 1
ATOM 762 C CA . ASP A 1 96 ? -21.341 -7.248 9.056 1.00 80.31 96 ASP A CA 1
ATOM 763 C C . ASP A 1 96 ? -20.201 -7.714 9.972 1.00 80.31 96 ASP A C 1
ATOM 765 O O . ASP A 1 96 ? -19.916 -8.909 10.000 1.00 80.31 96 ASP A O 1
ATOM 769 N N . GLU A 1 97 ? -19.539 -6.775 10.662 1.00 83.25 97 GLU A N 1
ATOM 770 C CA . GLU A 1 97 ? -18.338 -6.958 11.494 1.00 83.25 97 GLU A CA 1
ATOM 771 C C . GLU A 1 97 ? -17.214 -7.742 10.791 1.00 83.25 97 GLU A C 1
ATOM 773 O O . GLU A 1 97 ? -16.500 -8.535 11.399 1.00 83.25 97 GLU A O 1
ATOM 778 N N . ARG A 1 98 ? -17.046 -7.516 9.483 1.00 87.75 98 ARG A N 1
ATOM 779 C CA . ARG A 1 98 ? -16.154 -8.304 8.616 1.00 87.75 98 ARG A CA 1
ATOM 780 C C . ARG A 1 98 ? -15.259 -7.441 7.740 1.00 87.75 98 ARG A C 1
ATOM 782 O O . ARG A 1 98 ? -15.535 -6.261 7.513 1.00 87.75 98 ARG A O 1
ATOM 789 N N . TYR A 1 99 ? -14.191 -8.0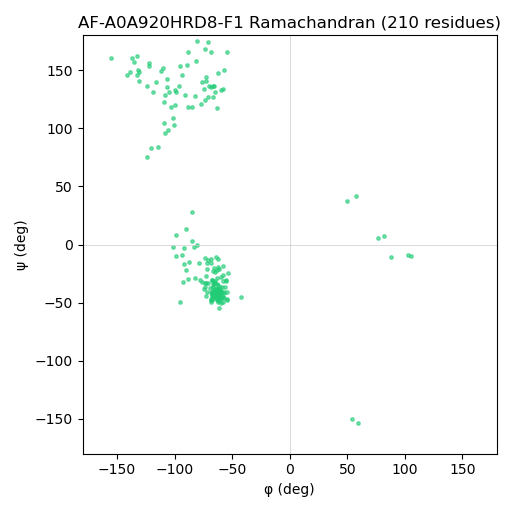41 7.221 1.00 90.81 99 TYR A N 1
ATOM 790 C CA . TYR A 1 99 ? -13.325 -7.408 6.230 1.00 90.81 99 TYR A CA 1
ATOM 791 C C . TYR A 1 99 ? -13.733 -7.809 4.819 1.00 90.81 99 TYR A C 1
ATOM 793 O O . TYR A 1 99 ? -14.298 -8.876 4.594 1.00 90.81 99 TYR A O 1
ATOM 801 N N . ARG A 1 100 ? -13.427 -6.954 3.850 1.00 90.75 100 ARG A N 1
ATOM 802 C CA . ARG A 1 100 ? -13.603 -7.234 2.429 1.00 90.75 100 ARG A CA 1
ATOM 803 C C . ARG A 1 100 ? -12.348 -6.892 1.652 1.00 90.75 100 ARG A C 1
ATOM 805 O O . ARG A 1 100 ? -11.738 -5.843 1.886 1.00 90.75 100 ARG A O 1
ATOM 812 N N . VAL A 1 101 ? -12.022 -7.727 0.677 1.00 90.56 101 VAL A N 1
ATOM 813 C CA . VAL A 1 101 ? -11.055 -7.368 -0.355 1.00 90.56 101 VAL A CA 1
ATOM 814 C C . VAL A 1 101 ? -11.647 -6.229 -1.181 1.00 90.56 101 VAL A C 1
ATOM 816 O O . VAL A 1 101 ? -12.835 -6.202 -1.514 1.00 90.56 101 VAL A O 1
ATOM 819 N N . LEU A 1 102 ? -10.826 -5.229 -1.476 1.00 88.44 102 LEU A N 1
ATOM 820 C CA . LEU A 1 102 ? -11.251 -4.115 -2.312 1.00 88.44 102 LEU A CA 1
ATOM 821 C C . LEU A 1 102 ? -11.318 -4.574 -3.770 1.00 88.44 102 LEU A C 1
ATOM 823 O O . LEU A 1 102 ? -10.369 -5.167 -4.273 1.00 88.44 102 LEU A O 1
ATOM 827 N N . GLY A 1 103 ? -12.404 -4.232 -4.474 1.00 83.31 103 GLY A N 1
ATOM 828 C CA . GLY A 1 103 ? -12.598 -4.602 -5.887 1.00 83.31 103 GLY A CA 1
ATOM 829 C C . GLY A 1 103 ? -11.500 -4.101 -6.835 1.00 83.31 103 GLY A C 1
ATOM 830 O O . GLY A 1 103 ? -11.335 -4.615 -7.935 1.00 83.31 103 GLY A O 1
ATOM 831 N N . ARG A 1 104 ? -10.719 -3.110 -6.400 1.00 86.62 104 ARG A N 1
ATOM 832 C CA . ARG A 1 104 ? -9.441 -2.736 -7.004 1.00 86.62 104 ARG A CA 1
ATOM 833 C C . ARG A 1 104 ? -8.484 -2.386 -5.880 1.00 86.62 104 ARG A C 1
ATOM 835 O O . ARG A 1 104 ? -8.903 -1.793 -4.890 1.00 86.62 104 ARG A O 1
ATOM 842 N N . GLN A 1 105 ? -7.208 -2.694 -6.054 1.00 90.19 105 GLN A N 1
ATOM 843 C CA . GLN A 1 105 ? -6.177 -2.247 -5.129 1.00 90.19 105 GLN A CA 1
ATOM 844 C C . GLN A 1 105 ? -5.613 -0.876 -5.540 1.00 90.19 105 GLN A C 1
ATOM 846 O O . GLN A 1 105 ? -5.668 -0.504 -6.720 1.00 90.19 105 GLN A O 1
ATOM 851 N N . PRO A 1 106 ? -5.079 -0.098 -4.585 1.00 87.38 106 PRO A N 1
ATOM 852 C CA . PRO A 1 106 ? -4.287 1.092 -4.873 1.00 87.38 106 PRO A CA 1
ATOM 853 C C . PRO A 1 106 ? -3.103 0.828 -5.813 1.00 87.38 106 PRO A C 1
ATOM 855 O O . PRO A 1 106 ? -2.687 -0.302 -6.044 1.00 87.38 106 PRO A O 1
ATOM 858 N N . GLN A 1 107 ? -2.519 1.906 -6.344 1.00 85.19 107 GLN A N 1
ATOM 859 C CA . GLN A 1 107 ? -1.323 1.825 -7.193 1.00 85.19 107 GLN A CA 1
ATOM 860 C C . GLN A 1 107 ? -0.159 1.122 -6.474 1.00 85.19 107 GLN A C 1
ATOM 862 O O . GLN A 1 107 ? -0.013 1.298 -5.269 1.00 85.19 107 GLN A O 1
ATOM 867 N N . ALA A 1 108 ? 0.714 0.448 -7.235 1.00 87.50 108 ALA A N 1
ATOM 868 C CA . ALA A 1 108 ? 1.837 -0.360 -6.732 1.00 87.50 108 ALA A CA 1
ATOM 869 C C . ALA A 1 108 ? 2.621 0.283 -5.574 1.00 87.50 108 ALA A C 1
ATOM 871 O O . ALA A 1 108 ? 2.783 -0.337 -4.538 1.00 87.50 108 ALA A O 1
ATOM 872 N N . ARG A 1 109 ? 2.956 1.577 -5.668 1.00 85.88 109 ARG A N 1
ATOM 873 C CA . ARG A 1 109 ? 3.649 2.319 -4.593 1.00 85.88 109 ARG A CA 1
ATOM 874 C C . ARG A 1 109 ? 2.990 2.261 -3.205 1.00 85.88 109 ARG A C 1
ATOM 876 O O . ARG A 1 109 ? 3.649 2.561 -2.220 1.00 85.88 109 ARG A O 1
ATOM 883 N N . PHE A 1 110 ? 1.681 2.019 -3.131 1.00 88.81 110 PHE A N 1
ATOM 884 C CA . PHE A 1 110 ? 0.946 1.865 -1.876 1.00 88.81 110 PHE A CA 1
ATOM 885 C C . PHE A 1 110 ? 0.871 0.402 -1.448 1.00 88.81 110 PHE A C 1
ATOM 887 O O . PHE A 1 110 ? 0.883 0.149 -0.250 1.00 88.81 110 PHE A O 1
ATOM 894 N N . LEU A 1 111 ? 0.818 -0.532 -2.402 1.00 90.62 111 LEU A N 1
ATOM 895 C CA . LEU A 1 111 ? 0.941 -1.964 -2.125 1.00 90.62 111 LEU A CA 1
ATOM 896 C C . LEU A 1 111 ? 2.311 -2.272 -1.523 1.00 90.62 111 LEU A C 1
ATOM 898 O O . LEU A 1 111 ? 2.358 -2.879 -0.466 1.00 90.62 111 LEU A O 1
ATOM 902 N N . ASP A 1 112 ? 3.381 -1.672 -2.054 1.00 92.06 112 ASP A N 1
ATOM 903 C CA . ASP A 1 112 ? 4.729 -1.776 -1.480 1.00 92.06 112 ASP A CA 1
ATOM 904 C C . ASP A 1 112 ? 4.770 -1.337 0.004 1.00 92.06 112 ASP A C 1
ATOM 906 O O . ASP A 1 112 ? 5.569 -1.830 0.794 1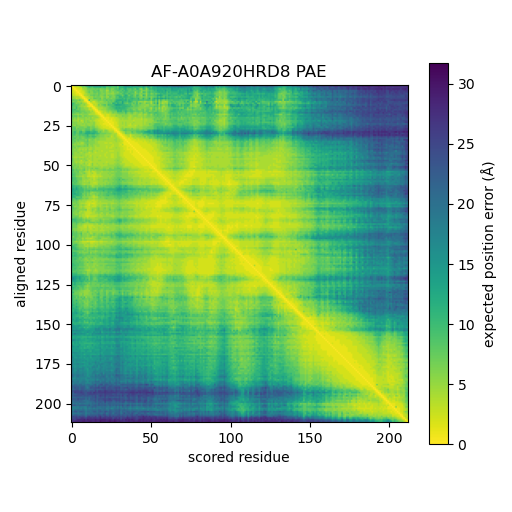.00 92.06 112 ASP A O 1
ATOM 910 N N . LEU A 1 113 ? 3.916 -0.385 0.412 1.00 92.44 113 LEU A N 1
ATOM 911 C CA . LEU A 1 113 ? 3.804 0.046 1.814 1.00 92.44 113 LEU A CA 1
ATOM 912 C C . LEU A 1 113 ? 2.993 -0.934 2.671 1.00 92.44 113 LEU A C 1
ATOM 914 O O . LEU A 1 113 ? 3.238 -1.012 3.873 1.00 92.44 113 LEU A O 1
ATOM 918 N N . GLY A 1 114 ? 2.016 -1.623 2.080 1.00 91.94 114 GLY A N 1
ATOM 919 C CA . GLY A 1 114 ? 1.291 -2.719 2.720 1.00 91.94 114 GLY A CA 1
ATOM 920 C C . GLY A 1 114 ? 2.210 -3.915 2.945 1.00 91.94 114 GLY A C 1
ATOM 921 O O . GLY A 1 114 ? 2.314 -4.386 4.074 1.00 91.94 114 GLY A O 1
ATOM 922 N N . ASP A 1 115 ? 2.963 -4.307 1.917 1.00 93.06 115 ASP A N 1
ATOM 923 C CA . ASP A 1 115 ? 3.964 -5.377 1.971 1.00 93.06 115 ASP A CA 1
ATOM 924 C C . ASP A 1 115 ? 4.982 -5.119 3.087 1.00 93.06 115 ASP A C 1
ATOM 926 O O . ASP A 1 115 ? 5.180 -5.969 3.946 1.00 93.06 115 ASP A O 1
ATOM 930 N N . ASN A 1 116 ? 5.527 -3.899 3.188 1.00 93.81 116 ASN A N 1
ATOM 931 C CA . ASN A 1 116 ? 6.439 -3.538 4.281 1.00 93.81 116 ASN A CA 1
ATOM 932 C C . ASN A 1 116 ? 5.840 -3.761 5.683 1.00 93.81 116 ASN A C 1
ATOM 934 O O . ASN A 1 116 ? 6.568 -4.102 6.611 1.00 93.81 116 ASN A O 1
ATOM 938 N N . ILE A 1 117 ? 4.539 -3.507 5.869 1.00 92.62 117 ILE A N 1
ATOM 939 C CA . ILE A 1 117 ? 3.860 -3.732 7.155 1.00 92.62 117 ILE A CA 1
ATOM 940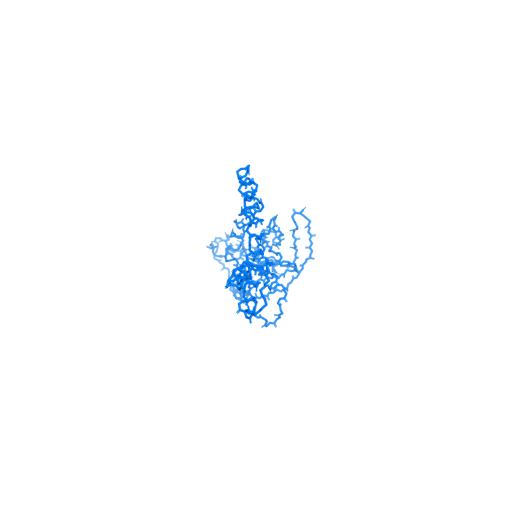 C C . ILE A 1 117 ? 3.671 -5.229 7.399 1.00 92.62 117 ILE A C 1
ATOM 942 O O . ILE A 1 117 ? 3.877 -5.704 8.516 1.00 92.62 117 ILE A O 1
ATOM 946 N N . VAL A 1 118 ? 3.245 -5.963 6.373 1.00 93.31 118 VAL A N 1
ATOM 947 C CA . VAL A 1 118 ? 2.917 -7.387 6.476 1.00 93.31 118 VAL A CA 1
ATOM 948 C C . VAL A 1 118 ? 4.170 -8.247 6.615 1.00 93.31 118 VAL A C 1
ATOM 950 O O . VAL A 1 118 ? 4.126 -9.223 7.363 1.00 93.31 118 VAL A O 1
ATOM 953 N N . ASP A 1 119 ? 5.284 -7.857 6.010 1.00 93.69 119 ASP A N 1
ATOM 954 C CA . ASP A 1 119 ? 6.566 -8.559 6.099 1.00 93.69 119 ASP A CA 1
ATOM 955 C C . ASP A 1 119 ? 7.415 -8.110 7.298 1.00 93.69 119 ASP A C 1
ATOM 957 O O . ASP A 1 119 ? 8.370 -8.790 7.662 1.00 93.69 119 ASP A O 1
ATOM 961 N N . GLY A 1 120 ? 7.076 -6.977 7.924 1.00 91.44 120 GLY A N 1
ATOM 962 C CA . GLY A 1 120 ? 7.802 -6.445 9.075 1.00 91.44 120 GLY A CA 1
ATOM 963 C C . GLY A 1 120 ? 7.652 -7.302 10.336 1.00 91.44 120 GLY A C 1
ATOM 964 O O . GLY A 1 120 ? 6.539 -7.702 10.713 1.00 91.44 120 GLY A O 1
ATOM 965 N N . ASP A 1 121 ? 8.770 -7.521 11.031 1.00 89.12 121 ASP A N 1
ATOM 966 C CA . ASP A 1 121 ? 8.816 -8.243 12.297 1.00 89.12 121 ASP A CA 1
ATOM 967 C C . ASP A 1 121 ? 8.591 -7.315 13.502 1.00 89.12 121 ASP A C 1
ATOM 969 O O . ASP A 1 121 ? 8.646 -6.081 13.443 1.00 89.12 121 ASP A O 1
ATOM 973 N N . LYS A 1 122 ? 8.313 -7.918 14.662 1.00 86.12 122 LYS A N 1
ATOM 974 C CA . LYS A 1 122 ? 8.099 -7.165 15.901 1.00 86.12 122 LYS A CA 1
ATOM 975 C C . LYS A 1 122 ? 9.371 -6.405 16.294 1.00 86.12 122 LYS A C 1
ATOM 977 O O . LYS A 1 122 ? 10.363 -7.011 16.687 1.00 86.12 122 LYS A O 1
ATOM 982 N N . GLY A 1 123 ? 9.273 -5.078 16.320 1.00 87.00 123 GLY A N 1
ATOM 983 C CA . GLY A 1 123 ? 10.379 -4.179 16.664 1.00 87.00 123 GLY A CA 1
ATOM 984 C C . GLY A 1 123 ? 10.982 -3.471 15.454 1.00 87.00 123 GLY A C 1
ATOM 985 O O . GLY A 1 123 ? 11.730 -2.510 15.641 1.00 87.00 123 GLY A O 1
ATOM 986 N N . ASP A 1 124 ? 10.608 -3.878 14.240 1.00 91.69 124 ASP A N 1
ATOM 987 C CA . ASP A 1 124 ? 11.034 -3.207 13.023 1.00 91.69 124 ASP A CA 1
ATOM 988 C C . ASP A 1 124 ? 10.329 -1.864 12.846 1.00 91.69 124 ASP A C 1
ATOM 990 O O . ASP A 1 124 ? 9.145 -1.685 13.146 1.00 91.69 124 ASP A O 1
ATOM 994 N N . ILE A 1 125 ? 11.074 -0.902 12.304 1.00 91.06 125 ILE A N 1
ATOM 995 C CA . ILE A 1 125 ? 10.529 0.383 11.878 1.00 91.06 125 ILE A CA 1
ATOM 996 C C . ILE A 1 125 ? 10.350 0.324 10.367 1.00 91.06 125 ILE A C 1
ATOM 998 O O . ILE A 1 125 ? 11.305 0.472 9.603 1.00 91.06 125 ILE A O 1
ATOM 1002 N N . VAL A 1 126 ? 9.105 0.136 9.942 1.00 92.81 126 VAL A N 1
ATOM 1003 C CA . VAL A 1 126 ? 8.729 0.026 8.531 1.00 92.81 126 VAL A CA 1
ATOM 1004 C C . VAL A 1 126 ? 7.932 1.242 8.070 1.00 92.81 126 VAL A C 1
ATOM 1006 O O . VAL A 1 126 ? 7.250 1.911 8.850 1.00 92.81 126 VAL A O 1
ATOM 1009 N N . LYS A 1 127 ? 8.017 1.556 6.775 1.00 91.94 127 LYS A N 1
ATOM 1010 C CA . LYS A 1 127 ? 7.173 2.586 6.160 1.00 91.94 127 LYS A CA 1
ATOM 1011 C C . LYS A 1 127 ? 5.847 1.957 5.762 1.00 91.94 127 LYS A C 1
ATOM 1013 O O . LYS A 1 127 ? 5.827 1.089 4.897 1.00 91.94 127 LYS A O 1
ATOM 1018 N N . GLY A 1 128 ? 4.765 2.446 6.356 1.00 89.25 128 GLY A N 1
ATOM 1019 C CA . GLY A 1 128 ? 3.417 1.940 6.137 1.00 89.25 128 GLY A CA 1
ATOM 1020 C C . GLY A 1 128 ? 2.442 3.001 5.636 1.00 89.25 128 GLY A C 1
ATOM 1021 O O . GLY A 1 128 ? 2.634 4.199 5.860 1.00 89.25 128 GLY A O 1
ATOM 1022 N N . ALA A 1 129 ? 1.377 2.556 4.971 1.00 86.19 129 ALA A N 1
ATOM 1023 C CA . ALA A 1 129 ? 0.262 3.410 4.580 1.00 86.19 129 ALA A CA 1
ATOM 1024 C C . ALA A 1 129 ? -0.822 3.417 5.670 1.00 86.19 129 ALA A C 1
ATOM 1026 O O . ALA A 1 129 ? -1.311 2.371 6.095 1.00 86.19 129 ALA A O 1
ATOM 1027 N N . ILE A 1 130 ? -1.235 4.611 6.089 1.00 86.81 130 ILE A N 1
ATOM 1028 C CA . ILE A 1 130 ? -2.323 4.815 7.051 1.00 86.81 130 ILE A CA 1
ATOM 1029 C C . ILE A 1 130 ? -3.422 5.619 6.356 1.00 86.81 130 ILE A C 1
ATOM 1031 O O . ILE A 1 130 ? -3.122 6.645 5.745 1.00 86.81 130 ILE A O 1
ATOM 1035 N N . ASP A 1 131 ? -4.680 5.173 6.454 1.00 86.56 131 ASP A N 1
ATOM 1036 C CA . ASP A 1 131 ? -5.851 5.931 5.999 1.00 86.56 131 ASP A CA 1
ATOM 1037 C C . ASP A 1 131 ? -6.673 6.465 7.194 1.00 86.56 131 ASP A C 1
ATOM 1039 O O . ASP A 1 131 ? -7.553 5.771 7.715 1.00 86.56 131 ASP A O 1
ATOM 1043 N N . PRO A 1 132 ? -6.465 7.729 7.618 1.00 84.19 132 PRO A N 1
ATOM 1044 C CA . PRO A 1 132 ? -7.242 8.343 8.698 1.00 84.19 132 PRO A CA 1
ATOM 1045 C C . PRO A 1 132 ? -8.739 8.469 8.389 1.00 84.19 132 PRO A C 1
ATOM 1047 O O . PRO A 1 132 ? -9.554 8.642 9.297 1.00 84.19 132 PRO A O 1
ATOM 1050 N N . SER A 1 133 ? -9.114 8.401 7.108 1.00 82.25 133 SER A N 1
ATOM 1051 C CA . SER A 1 133 ? -10.502 8.486 6.656 1.00 82.25 133 SER A CA 1
ATOM 1052 C C . SER A 1 133 ? -11.237 7.144 6.694 1.00 82.25 133 SER A C 1
ATOM 1054 O O . SER A 1 133 ? -12.405 7.083 6.308 1.00 82.25 133 SER A O 1
ATOM 1056 N N . ARG A 1 134 ? -10.572 6.082 7.176 1.00 76.44 134 ARG A N 1
ATOM 1057 C CA . ARG A 1 134 ? -11.148 4.745 7.388 1.00 76.44 134 ARG A CA 1
ATOM 1058 C C . ARG A 1 134 ? -11.746 4.155 6.110 1.00 76.44 134 ARG A C 1
ATOM 1060 O O . ARG A 1 134 ? -12.833 3.583 6.118 1.00 76.44 134 ARG A O 1
ATOM 1067 N N . GLY A 1 135 ? -11.046 4.334 4.994 1.00 76.88 135 GLY A N 1
ATOM 1068 C CA . GLY A 1 135 ? -11.409 3.773 3.701 1.00 76.88 135 GLY A CA 1
ATOM 1069 C C . GLY A 1 135 ? -12.041 4.764 2.724 1.00 76.88 135 GLY A C 1
ATOM 1070 O O . GLY A 1 135 ? -12.187 4.419 1.552 1.00 76.88 135 GLY A O 1
ATOM 1071 N N . ALA A 1 136 ? -12.397 5.989 3.130 1.00 78.06 136 ALA A N 1
ATOM 1072 C CA . ALA A 1 136 ? -12.971 6.966 2.199 1.00 78.06 136 ALA A CA 1
ATOM 1073 C C . ALA A 1 136 ? -11.943 7.427 1.146 1.00 78.06 136 ALA A C 1
ATOM 1075 O O . ALA A 1 136 ? -12.222 7.398 -0.051 1.00 78.06 136 ALA A O 1
ATOM 1076 N N . ILE A 1 137 ? -10.725 7.774 1.561 1.00 82.00 137 ILE A N 1
ATOM 1077 C CA . ILE A 1 137 ? -9.611 8.123 0.669 1.00 82.00 137 ILE A CA 1
ATOM 1078 C C . ILE A 1 137 ? -9.219 6.909 -0.160 1.00 82.00 137 ILE A C 1
ATOM 1080 O O . ILE A 1 137 ? -9.045 7.026 -1.372 1.00 82.00 137 ILE A O 1
ATOM 1084 N N . LEU A 1 138 ? -9.129 5.739 0.468 1.00 80.25 138 LEU A N 1
ATOM 1085 C CA . LEU A 1 138 ? -8.825 4.500 -0.231 1.00 80.25 138 LEU A CA 1
ATOM 1086 C C . LEU A 1 138 ? -9.837 4.210 -1.351 1.00 80.25 138 LEU A C 1
ATOM 1088 O O . LEU A 1 138 ? -9.446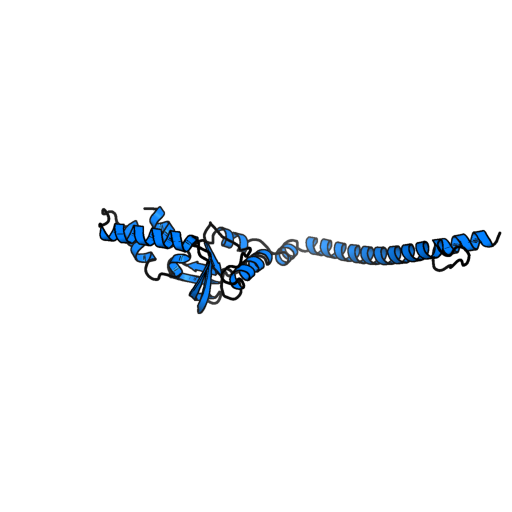 3.883 -2.471 1.00 80.25 138 LEU A O 1
ATOM 1092 N N . SER A 1 139 ? -11.129 4.439 -1.095 1.00 77.75 139 SER A N 1
ATOM 1093 C CA . SER A 1 139 ? -12.194 4.280 -2.091 1.00 77.75 139 SER A CA 1
ATOM 1094 C C . SER A 1 139 ? -12.084 5.263 -3.264 1.00 77.75 139 SER A C 1
ATOM 1096 O O . SER A 1 139 ? -12.383 4.895 -4.399 1.00 77.75 139 SER A O 1
ATOM 1098 N N . LEU A 1 140 ? -11.590 6.484 -3.026 1.00 79.81 140 LEU A N 1
ATOM 1099 C CA . LEU A 1 140 ? -11.308 7.469 -4.079 1.00 79.81 140 LEU A CA 1
ATOM 1100 C C . LEU A 1 140 ? -10.049 7.109 -4.873 1.00 79.81 140 LEU A C 1
ATOM 1102 O O . LEU A 1 140 ? -9.998 7.260 -6.095 1.00 79.81 140 LEU A O 1
ATOM 1106 N N . LEU A 1 141 ? -9.024 6.598 -4.195 1.00 78.44 141 LEU A N 1
ATOM 1107 C CA . LEU A 1 141 ? -7.776 6.176 -4.821 1.00 78.44 141 LEU A CA 1
ATOM 1108 C C . LEU A 1 141 ? -8.025 5.025 -5.804 1.00 78.44 141 LEU A C 1
ATOM 1110 O O . LEU A 1 141 ? -7.502 5.019 -6.919 1.00 78.44 141 LEU A O 1
ATOM 1114 N N . ILE A 1 142 ? -8.939 4.133 -5.429 1.00 79.81 142 ILE A N 1
ATOM 1115 C CA . ILE A 1 142 ? -9.482 3.051 -6.251 1.00 79.81 142 ILE A CA 1
ATOM 1116 C C . ILE A 1 142 ? -10.274 3.547 -7.458 1.00 79.81 142 ILE A C 1
ATOM 1118 O O . ILE A 1 142 ? -10.506 2.759 -8.358 1.00 79.81 142 ILE A O 1
ATOM 1122 N N . GLN A 1 143 ? -10.616 4.823 -7.587 1.00 80.38 143 GLN A N 1
ATOM 1123 C CA . GLN A 1 143 ? -11.241 5.364 -8.805 1.00 80.38 143 GLN A CA 1
ATOM 1124 C C . GLN A 1 143 ? -10.235 6.062 -9.728 1.00 80.38 143 GLN A C 1
ATOM 1126 O O . GLN A 1 143 ? -10.550 6.385 -10.871 1.00 80.38 143 GLN A O 1
ATOM 1131 N N . THR A 1 144 ? -9.000 6.285 -9.270 1.00 81.19 144 THR A N 1
ATOM 1132 C CA . THR A 1 144 ? -7.993 7.014 -10.050 1.00 81.19 144 THR A CA 1
ATOM 1133 C C . THR A 1 144 ? -7.467 6.152 -11.200 1.00 81.19 144 THR A C 1
ATOM 1135 O O . THR A 1 144 ? -6.939 5.071 -10.937 1.00 81.19 144 THR A O 1
ATOM 1138 N N . PRO A 1 145 ? -7.535 6.595 -12.467 1.00 79.62 145 PRO A N 1
ATOM 1139 C CA . PRO A 1 145 ? -7.151 5.743 -13.580 1.00 79.62 145 PRO A CA 1
ATOM 1140 C C . PRO A 1 145 ? -5.651 5.422 -13.572 1.00 79.62 145 PRO A C 1
ATOM 1142 O O . PRO A 1 145 ? -4.809 6.307 -13.337 1.00 79.62 145 PRO A O 1
ATOM 1145 N N . GLY A 1 146 ? -5.327 4.155 -13.833 1.00 83.62 146 GLY A N 1
ATOM 1146 C CA . GLY A 1 146 ? -3.959 3.649 -13.977 1.00 83.62 146 GLY A CA 1
ATOM 1147 C C . GLY A 1 146 ? -3.276 4.128 -15.262 1.00 83.62 146 GLY A C 1
ATOM 1148 O O . GLY A 1 146 ? -3.895 4.771 -16.104 1.00 83.62 146 GLY A O 1
ATOM 1149 N N . LEU A 1 147 ? -1.985 3.822 -15.440 1.00 83.19 147 LEU A N 1
ATOM 1150 C CA . LEU A 1 147 ? -1.240 4.242 -16.639 1.00 83.19 147 LEU A CA 1
ATOM 1151 C C . LEU A 1 147 ? -1.825 3.632 -17.924 1.00 83.19 147 LEU A C 1
ATOM 1153 O O . LEU A 1 147 ? -2.014 4.340 -18.907 1.00 83.19 147 LEU A O 1
ATOM 1157 N N . SER A 1 148 ? -2.156 2.340 -17.901 1.00 83.38 148 SER A N 1
ATOM 1158 C CA . SER A 1 148 ? -2.783 1.636 -19.026 1.00 83.38 148 SER A CA 1
ATOM 1159 C C . SER A 1 148 ? -4.168 2.196 -19.355 1.00 83.38 148 SER A C 1
ATOM 1161 O O . SER A 1 148 ? -4.456 2.491 -20.512 1.00 83.38 148 SER A O 1
ATOM 1163 N N . GLU A 1 149 ? -5.000 2.416 -18.334 1.00 85.62 149 GLU A N 1
ATOM 1164 C CA . GLU A 1 149 ? -6.322 3.034 -18.479 1.00 85.62 149 GLU A CA 1
ATOM 1165 C C . GLU A 1 149 ? -6.210 4.450 -19.060 1.00 85.62 149 GLU A C 1
ATOM 1167 O O . GLU A 1 149 ? -6.962 4.799 -19.964 1.00 85.62 149 GLU A O 1
ATOM 1172 N N . ARG A 1 150 ? -5.228 5.248 -18.613 1.00 87.06 150 ARG A N 1
ATOM 1173 C CA . ARG A 1 150 ? -4.946 6.589 -19.160 1.00 87.06 150 ARG A CA 1
ATOM 1174 C C . ARG A 1 150 ? -4.518 6.547 -20.624 1.00 87.06 150 ARG A C 1
ATOM 1176 O O . ARG A 1 150 ? -4.940 7.405 -21.393 1.00 87.06 150 ARG A O 1
ATOM 1183 N N . ILE A 1 151 ? -3.705 5.566 -21.022 1.00 88.50 151 ILE A N 1
ATOM 1184 C CA . ILE A 1 151 ? -3.330 5.370 -22.431 1.00 88.50 151 ILE A CA 1
ATOM 1185 C C . ILE A 1 151 ? -4.580 5.065 -23.262 1.00 88.50 151 ILE A C 1
ATOM 1187 O O . ILE A 1 151 ? -4.790 5.701 -24.293 1.00 88.50 151 ILE A O 1
ATOM 1191 N N . GLY A 1 152 ? -5.442 4.163 -22.781 1.00 89.31 152 GLY A N 1
ATOM 1192 C CA . GLY A 1 152 ? -6.716 3.850 -23.432 1.00 89.31 152 GLY A CA 1
ATOM 1193 C C . GLY A 1 152 ? -7.650 5.063 -23.533 1.00 89.31 152 GLY A C 1
ATOM 1194 O O . GLY A 1 152 ? -8.218 5.313 -24.594 1.00 89.31 152 GLY A O 1
ATOM 1195 N N . GLN A 1 153 ? -7.750 5.869 -22.471 1.00 89.69 153 GLN A N 1
ATOM 1196 C CA . GLN A 1 153 ? -8.524 7.120 -22.449 1.00 89.69 153 GLN A CA 1
ATOM 1197 C C . GLN A 1 153 ? -7.989 8.169 -23.435 1.00 89.69 153 GLN A C 1
ATOM 1199 O O . GLN A 1 153 ? -8.763 8.969 -23.954 1.00 89.69 153 GLN A O 1
ATOM 1204 N N . GLY A 1 154 ? -6.684 8.155 -23.729 1.00 88.25 154 GLY A N 1
ATOM 1205 C CA . GLY A 1 154 ? -6.064 9.013 -24.743 1.00 88.25 154 GLY A CA 1
ATOM 1206 C C . GLY A 1 154 ? -6.469 8.676 -26.184 1.00 88.25 154 GLY A C 1
ATOM 1207 O O . GLY A 1 154 ? -6.206 9.469 -27.093 1.00 88.25 154 GLY A O 1
ATOM 1208 N N . GLY A 1 155 ? -7.109 7.52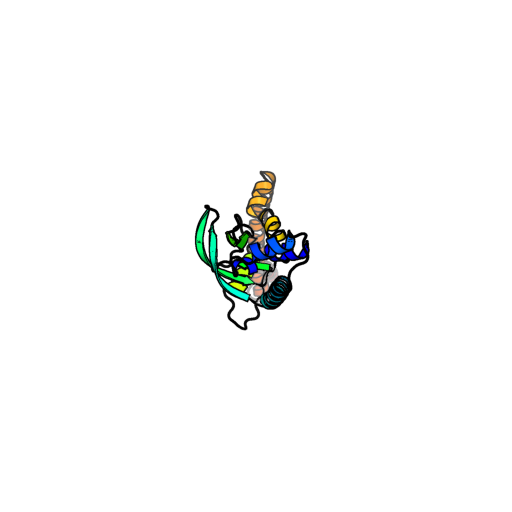2 -26.404 1.00 91.25 155 GLY A N 1
ATOM 1209 C CA . GLY A 1 155 ? -7.614 7.091 -27.703 1.00 91.25 155 GLY A CA 1
ATOM 1210 C C . GLY A 1 155 ? -6.544 7.108 -28.798 1.00 91.25 155 GLY A C 1
ATOM 1211 O O . GLY A 1 155 ? -5.351 6.938 -28.546 1.00 91.25 155 GLY A O 1
ATOM 1212 N N . VAL A 1 156 ? -6.969 7.348 -30.041 1.00 94.81 156 VAL A N 1
ATOM 1213 C CA . VAL A 1 156 ? -6.080 7.352 -31.219 1.00 94.81 156 VAL A CA 1
ATOM 1214 C C . VAL A 1 156 ? -4.926 8.347 -31.065 1.00 94.81 156 VAL A C 1
ATOM 1216 O O . VAL A 1 156 ? -3.787 8.027 -31.399 1.00 94.81 156 VAL A O 1
ATOM 1219 N N . VAL A 1 157 ? -5.195 9.535 -30.516 1.00 94.44 157 VAL A N 1
ATOM 1220 C CA . VAL A 1 157 ? -4.176 10.577 -30.319 1.00 94.44 157 VAL A CA 1
ATOM 1221 C C . VAL A 1 157 ? -3.093 10.106 -29.345 1.00 94.44 157 VAL A C 1
ATOM 1223 O O . VAL A 1 157 ? -1.906 10.279 -29.622 1.00 94.44 157 VAL A O 1
ATOM 1226 N N . GLY A 1 158 ? -3.481 9.451 -28.246 1.00 92.62 158 GLY A N 1
ATOM 1227 C CA . GLY A 1 158 ? -2.546 8.868 -27.282 1.00 92.62 158 GLY A CA 1
ATOM 1228 C C . GLY A 1 158 ? -1.614 7.838 -27.921 1.00 92.62 158 GLY A C 1
ATOM 1229 O O . GLY A 1 158 ? -0.399 7.899 -27.727 1.00 92.62 158 GLY A O 1
ATOM 1230 N N . TYR A 1 159 ? -2.152 6.947 -28.756 1.00 94.81 159 TYR A N 1
ATOM 1231 C CA . TYR A 1 159 ? -1.342 5.956 -29.471 1.00 94.81 159 TYR A CA 1
ATOM 1232 C C . TYR A 1 159 ? -0.395 6.582 -30.505 1.00 94.81 159 TYR A C 1
ATOM 1234 O O . TYR A 1 159 ? 0.742 6.125 -30.624 1.00 94.81 159 TYR A O 1
ATOM 1242 N N . ILE A 1 160 ? -0.802 7.648 -31.206 1.00 96.06 160 ILE A N 1
ATOM 1243 C CA . ILE A 1 160 ? 0.084 8.374 -32.136 1.00 96.06 160 ILE A CA 1
ATOM 1244 C C . ILE A 1 160 ? 1.272 8.987 -31.384 1.00 96.06 160 ILE A C 1
ATOM 1246 O O . ILE A 1 160 ? 2.413 8.843 -31.823 1.00 96.06 160 ILE A O 1
ATOM 1250 N N . ILE A 1 161 ? 1.028 9.629 -30.237 1.00 95.19 161 ILE A N 1
ATOM 1251 C CA . ILE A 1 161 ? 2.091 10.218 -29.406 1.00 95.19 161 ILE A CA 1
ATOM 1252 C C . ILE A 1 161 ? 3.065 9.136 -28.930 1.00 95.19 161 ILE A C 1
ATOM 1254 O O . ILE A 1 161 ? 4.277 9.319 -29.036 1.00 95.19 161 ILE A O 1
ATOM 1258 N N . LEU A 1 162 ? 2.556 7.995 -28.453 1.00 95.38 162 LEU A N 1
ATOM 1259 C CA . LEU A 1 162 ? 3.398 6.868 -28.040 1.00 95.38 162 LEU A CA 1
ATOM 1260 C C . LEU A 1 162 ? 4.213 6.294 -29.208 1.00 95.38 162 LEU A C 1
ATOM 1262 O O . LEU A 1 162 ? 5.385 5.969 -29.028 1.00 95.38 162 LEU A O 1
ATOM 1266 N N . GLY A 1 163 ? 3.631 6.220 -30.407 1.00 96.69 163 GLY A N 1
ATOM 1267 C CA . GLY A 1 163 ? 4.336 5.803 -31.619 1.00 96.69 163 GLY A CA 1
ATOM 1268 C C . GLY A 1 163 ? 5.476 6.754 -31.993 1.00 96.69 163 GLY A C 1
ATOM 1269 O O . GLY A 1 163 ? 6.600 6.311 -32.228 1.00 96.69 163 GLY A O 1
ATOM 1270 N N . LEU A 1 164 ? 5.223 8.066 -31.982 1.00 97.69 164 LEU A N 1
ATOM 1271 C CA . LEU A 1 164 ? 6.251 9.082 -32.235 1.00 97.69 164 LEU A CA 1
ATOM 1272 C C . LEU A 1 164 ? 7.359 9.049 -31.177 1.00 97.69 164 LEU A C 1
ATOM 1274 O O . LEU A 1 164 ? 8.538 9.144 -31.523 1.00 97.69 164 LEU A O 1
ATOM 1278 N N . LEU A 1 165 ? 6.995 8.860 -29.906 1.00 97.56 165 LEU A N 1
ATOM 1279 C CA . LEU A 1 165 ? 7.950 8.689 -28.813 1.00 97.56 165 LEU A CA 1
ATOM 1280 C C . LEU A 1 165 ? 8.838 7.468 -29.055 1.00 97.56 165 LEU A C 1
ATOM 1282 O O . LEU A 1 165 ? 10.055 7.581 -28.932 1.00 97.56 165 LEU A O 1
ATOM 1286 N N . ALA A 1 166 ? 8.266 6.328 -29.449 1.00 97.94 166 ALA A N 1
ATOM 1287 C CA . ALA A 1 166 ? 9.029 5.115 -29.728 1.00 97.94 166 ALA A CA 1
ATOM 1288 C C . ALA A 1 166 ? 10.042 5.319 -30.868 1.00 97.94 166 ALA A C 1
ATOM 1290 O O . ALA A 1 166 ? 11.215 4.978 -30.716 1.00 97.94 166 ALA A O 1
ATOM 1291 N N . VAL A 1 167 ? 9.628 5.943 -31.977 1.00 98.06 167 VAL A N 1
ATOM 1292 C CA . VAL A 1 167 ? 10.528 6.258 -33.102 1.00 98.06 167 VAL A CA 1
ATOM 1293 C C . VAL A 1 167 ? 11.643 7.213 -32.665 1.00 98.06 167 VAL A C 1
ATOM 1295 O O . VAL A 1 167 ? 12.819 6.961 -32.935 1.00 98.06 167 VAL A O 1
ATOM 1298 N N . GLY A 1 168 ? 11.297 8.284 -31.947 1.00 98.12 168 GLY A N 1
ATOM 1299 C CA . GLY A 1 168 ? 12.272 9.244 -31.429 1.00 98.12 168 GLY A CA 1
ATOM 1300 C C . GLY A 1 168 ? 13.275 8.608 -30.465 1.00 98.12 168 GLY A C 1
ATOM 1301 O O . GLY A 1 168 ? 14.468 8.911 -30.525 1.00 98.12 168 GLY A O 1
ATOM 1302 N N . LEU A 1 169 ? 12.817 7.686 -29.616 1.00 98.06 169 LEU A N 1
ATOM 1303 C CA . LEU A 1 169 ? 13.645 6.971 -28.648 1.00 98.06 169 LEU A CA 1
ATOM 1304 C C . LEU A 1 169 ? 14.617 6.012 -29.349 1.00 98.06 169 LEU A C 1
ATOM 1306 O O . LEU A 1 169 ? 15.796 5.995 -29.001 1.00 98.06 169 LEU A O 1
ATOM 1310 N N . VAL A 1 170 ? 14.181 5.299 -30.392 1.00 98.12 170 VAL A N 1
ATOM 1311 C CA . VAL A 1 170 ? 15.060 4.444 -31.213 1.00 98.12 170 VAL A CA 1
ATOM 1312 C C . VAL A 1 170 ? 16.162 5.260 -31.890 1.00 98.12 170 VAL A C 1
ATOM 1314 O O . VAL A 1 170 ? 17.338 4.906 -31.786 1.00 98.12 170 VAL A O 1
ATOM 1317 N N . LEU A 1 171 ? 15.811 6.377 -32.535 1.00 97.88 171 LEU A N 1
ATOM 1318 C CA . LEU A 1 171 ? 16.793 7.259 -33.178 1.00 97.88 171 LEU A CA 1
ATOM 1319 C C . LEU A 1 171 ? 17.766 7.861 -32.159 1.00 97.88 171 LEU A C 1
ATOM 1321 O O . LEU A 1 171 ? 18.963 7.968 -32.422 1.00 97.88 171 LEU A O 1
ATOM 1325 N N . SER A 1 172 ? 17.264 8.218 -30.978 1.00 97.56 172 SER A N 1
ATOM 1326 C CA . SER A 1 172 ? 18.079 8.767 -29.894 1.00 97.56 172 SER A CA 1
ATOM 1327 C C . SER A 1 172 ? 19.069 7.735 -29.354 1.00 97.56 172 SER A C 1
ATOM 1329 O O . SER A 1 172 ? 20.247 8.052 -29.197 1.00 97.56 172 SER A O 1
ATOM 1331 N N . ILE A 1 173 ? 18.633 6.491 -29.127 1.00 97.88 173 ILE A N 1
ATOM 1332 C CA . ILE A 1 173 ? 19.508 5.388 -28.703 1.00 97.88 173 ILE A CA 1
ATOM 1333 C C . ILE A 1 173 ? 20.599 5.139 -29.746 1.00 97.88 173 ILE A C 1
ATOM 1335 O O . ILE A 1 173 ? 21.782 5.118 -29.403 1.00 97.88 173 ILE A O 1
ATOM 1339 N N . GLU A 1 174 ? 20.223 4.998 -31.018 1.00 97.56 174 GLU A N 1
ATOM 1340 C CA . GLU A 1 174 ? 21.171 4.798 -32.116 1.00 97.56 174 GLU A CA 1
ATOM 1341 C C . GLU A 1 174 ? 22.239 5.900 -32.142 1.00 97.56 174 GLU A C 1
ATOM 1343 O O . GLU A 1 174 ? 23.445 5.615 -32.174 1.00 97.56 174 GLU A O 1
ATOM 1348 N N . ARG A 1 175 ? 21.799 7.158 -32.021 1.00 97.25 175 ARG A N 1
ATOM 1349 C CA . ARG A 1 175 ? 22.680 8.321 -32.061 1.00 97.25 175 ARG A CA 1
ATOM 1350 C C . ARG A 1 175 ? 23.627 8.354 -30.867 1.00 97.25 175 ARG A C 1
ATOM 1352 O O . ARG A 1 175 ? 24.815 8.621 -31.053 1.00 97.25 175 ARG A O 1
ATOM 1359 N N . ILE A 1 176 ? 23.129 8.058 -29.665 1.00 97.88 176 ILE A N 1
ATOM 1360 C CA . ILE A 1 176 ? 23.934 7.991 -28.436 1.00 97.88 176 ILE A CA 1
ATOM 1361 C C . ILE A 1 176 ? 25.031 6.934 -28.577 1.00 97.88 176 ILE A C 1
ATOM 1363 O O . ILE A 1 176 ? 26.194 7.225 -28.280 1.00 97.88 176 ILE A O 1
ATOM 1367 N N . PHE A 1 177 ? 24.706 5.739 -29.078 1.00 97.44 177 PHE A N 1
ATOM 1368 C CA . PHE A 1 177 ? 25.695 4.682 -29.291 1.00 97.44 177 PHE A CA 1
ATOM 1369 C C . PHE A 1 177 ? 26.765 5.096 -30.307 1.00 97.44 177 PHE A C 1
ATOM 1371 O O . PHE A 1 177 ? 27.958 5.007 -30.003 1.00 97.44 177 PHE A O 1
ATOM 1378 N N . ARG A 1 178 ? 26.378 5.619 -31.481 1.00 95.69 178 ARG A N 1
ATOM 1379 C CA . ARG A 1 178 ? 27.352 6.061 -32.497 1.00 95.69 178 ARG A CA 1
ATOM 1380 C C . ARG A 1 178 ? 28.257 7.180 -32.002 1.00 95.69 178 ARG A C 1
ATOM 1382 O O . ARG A 1 178 ? 29.467 7.122 -32.228 1.00 95.69 178 ARG A O 1
ATOM 1389 N N . LEU A 1 179 ? 27.697 8.189 -31.334 1.00 95.56 179 LEU A N 1
ATOM 1390 C CA . LEU A 1 179 ? 28.475 9.310 -30.806 1.00 95.56 179 LEU A CA 1
ATOM 1391 C C . LEU A 1 179 ? 29.419 8.855 -29.698 1.00 95.56 179 LEU A C 1
ATOM 1393 O O . LEU A 1 179 ? 30.571 9.273 -29.686 1.00 95.56 179 LEU A O 1
ATOM 1397 N N . THR A 1 180 ? 28.978 7.950 -28.824 1.00 96.44 180 THR A N 1
ATOM 1398 C CA . THR A 1 180 ? 29.817 7.418 -27.744 1.00 96.44 180 THR A CA 1
ATOM 1399 C C . THR A 1 180 ? 30.987 6.604 -28.296 1.00 96.44 180 THR A C 1
ATOM 1401 O O . THR A 1 180 ? 32.121 6.779 -27.849 1.00 96.44 180 THR A O 1
ATOM 1404 N N . ILE A 1 181 ? 30.752 5.750 -29.298 1.00 95.69 181 ILE A N 1
ATOM 1405 C CA . ILE A 1 181 ? 31.818 4.987 -29.969 1.00 95.69 181 ILE A CA 1
ATOM 1406 C C . ILE A 1 181 ? 32.785 5.935 -30.684 1.00 95.69 181 ILE A C 1
ATOM 1408 O O . ILE A 1 181 ? 33.997 5.817 -30.515 1.00 95.69 181 ILE A O 1
ATOM 1412 N N . THR A 1 182 ? 32.263 6.913 -31.427 1.00 94.19 182 THR A N 1
ATOM 1413 C CA . THR A 1 182 ? 33.090 7.891 -32.150 1.00 94.19 182 THR A CA 1
ATOM 1414 C C . THR A 1 182 ? 33.932 8.726 -31.185 1.00 94.19 182 THR A C 1
ATOM 1416 O O . THR A 1 182 ? 35.128 8.885 -31.405 1.00 94.19 182 THR A O 1
ATOM 1419 N N . ALA A 1 183 ? 33.347 9.204 -30.084 1.00 93.38 183 ALA A N 1
ATOM 1420 C CA . ALA A 1 183 ? 34.053 9.964 -29.058 1.00 93.38 183 ALA A CA 1
ATOM 1421 C C . ALA A 1 183 ? 35.174 9.140 -28.409 1.00 93.38 183 ALA A C 1
ATOM 1423 O O . ALA A 1 183 ? 36.279 9.644 -28.218 1.00 93.38 183 ALA A O 1
ATOM 1424 N N . ARG A 1 184 ? 34.927 7.854 -28.120 1.00 93.88 184 ARG A N 1
ATOM 1425 C CA . ARG A 1 184 ? 35.965 6.937 -27.622 1.00 93.88 184 ARG A CA 1
ATOM 1426 C C . ARG A 1 184 ? 37.089 6.744 -28.638 1.00 93.88 184 ARG A C 1
ATOM 1428 O O . ARG A 1 184 ? 38.251 6.821 -28.255 1.00 93.88 184 ARG A O 1
ATOM 1435 N N . ALA A 1 185 ? 36.757 6.538 -29.911 1.00 90.88 185 ALA A N 1
ATOM 1436 C CA . ALA A 1 185 ? 37.743 6.343 -30.970 1.00 90.88 185 ALA A CA 1
ATOM 1437 C C . ALA A 1 185 ? 38.605 7.598 -31.203 1.00 90.88 185 ALA A C 1
ATOM 1439 O O . ALA A 1 185 ? 39.821 7.490 -31.327 1.00 90.88 185 ALA A O 1
ATOM 1440 N N . VAL A 1 186 ? 37.999 8.789 -31.182 1.00 93.12 186 VAL A N 1
ATOM 1441 C CA . VAL A 1 186 ? 38.715 10.073 -31.266 1.00 93.12 186 VAL A CA 1
ATOM 1442 C C . VAL A 1 186 ? 39.625 10.279 -30.053 1.00 93.12 186 VAL A C 1
ATOM 1444 O O . VAL A 1 186 ? 40.788 10.627 -30.224 1.00 93.12 186 VAL A O 1
ATOM 1447 N N . ASN A 1 187 ? 39.142 10.009 -28.836 1.00 91.50 187 ASN A N 1
ATOM 1448 C CA . ASN A 1 187 ? 39.958 10.114 -27.622 1.00 91.50 187 ASN A CA 1
ATOM 1449 C C . ASN A 1 187 ? 41.133 9.126 -27.602 1.00 91.50 187 ASN A C 1
ATOM 1451 O O . ASN A 1 187 ? 42.181 9.445 -27.046 1.00 91.50 187 ASN A O 1
ATOM 1455 N N . ALA A 1 188 ? 40.966 7.931 -28.173 1.00 89.88 188 ALA A N 1
ATOM 1456 C CA . ALA A 1 188 ? 42.054 6.973 -28.333 1.00 89.88 188 ALA A CA 1
ATOM 1457 C C . ALA A 1 188 ? 43.082 7.473 -29.359 1.00 89.88 188 ALA A C 1
ATOM 1459 O O . ALA A 1 188 ? 44.268 7.515 -29.051 1.00 89.88 188 ALA A O 1
ATOM 1460 N N . GLN A 1 189 ? 42.627 7.942 -30.527 1.00 88.12 189 GLN A N 1
ATOM 1461 C CA . GLN A 1 189 ? 43.500 8.503 -31.562 1.00 88.12 189 GLN A CA 1
ATOM 1462 C C . GLN A 1 189 ? 44.277 9.734 -31.081 1.00 88.12 189 GLN A C 1
ATOM 1464 O O . GLN A 1 189 ? 45.436 9.902 -31.435 1.00 88.12 189 GLN A O 1
ATOM 1469 N N . ALA A 1 190 ? 43.674 10.587 -30.250 1.00 88.25 190 ALA A N 1
ATOM 1470 C CA . ALA A 1 190 ? 44.354 11.753 -29.688 1.00 88.25 190 ALA A CA 1
ATOM 1471 C C . ALA A 1 190 ? 45.568 11.381 -28.813 1.00 88.25 190 ALA A C 1
ATOM 1473 O O . ALA A 1 190 ? 46.441 12.217 -28.601 1.00 88.25 190 ALA A O 1
ATOM 1474 N N . LYS A 1 191 ? 45.623 10.143 -28.302 1.00 90.19 191 LYS A N 1
ATOM 1475 C CA . LYS A 1 191 ? 46.751 9.614 -27.519 1.00 90.19 191 LYS A CA 1
ATOM 1476 C C . LYS A 1 191 ? 47.803 8.902 -28.375 1.00 90.19 191 LYS A C 1
ATOM 1478 O O . LYS A 1 191 ? 48.903 8.687 -27.885 1.00 90.19 191 LYS A O 1
ATOM 1483 N N . ASP A 1 192 ? 47.467 8.539 -29.610 1.00 85.06 192 ASP A N 1
ATOM 1484 C CA . ASP A 1 192 ? 48.323 7.817 -30.557 1.00 85.06 192 ASP A CA 1
ATOM 1485 C C . ASP A 1 192 ? 48.432 8.637 -31.849 1.00 85.06 192 ASP A C 1
ATOM 1487 O O . ASP A 1 192 ? 47.737 8.402 -32.839 1.00 85.06 192 ASP A O 1
ATOM 1491 N N . VAL A 1 193 ? 49.232 9.703 -31.784 1.00 79.81 193 VAL A N 1
ATOM 1492 C CA . VAL A 1 193 ? 49.365 10.691 -32.869 1.00 79.81 193 VAL A CA 1
ATOM 1493 C C . VAL A 1 193 ? 50.165 10.125 -34.045 1.00 79.81 193 VAL A C 1
ATOM 1495 O O . VAL A 1 193 ? 49.854 10.431 -35.196 1.00 79.81 193 VAL A O 1
ATOM 1498 N N . ASP A 1 194 ? 51.144 9.264 -33.763 1.00 80.94 194 ASP A N 1
ATOM 1499 C CA . ASP A 1 194 ? 52.095 8.749 -34.752 1.00 80.94 194 ASP A CA 1
ATOM 1500 C C . ASP A 1 194 ? 51.512 7.627 -35.630 1.00 80.94 194 ASP A C 1
ATOM 1502 O O . ASP A 1 194 ? 52.049 7.350 -36.702 1.00 80.94 194 ASP A O 1
ATOM 1506 N N . ASN A 1 195 ? 50.382 7.019 -35.233 1.00 84.50 195 ASN A N 1
ATOM 1507 C CA . ASN A 1 195 ? 49.685 5.981 -36.006 1.00 84.50 195 ASN A CA 1
ATOM 1508 C C . ASN A 1 195 ? 48.233 6.387 -36.352 1.00 84.50 195 ASN A C 1
ATOM 1510 O O . ASN A 1 195 ? 47.275 5.994 -35.674 1.00 84.50 195 ASN A O 1
ATOM 1514 N N . PRO A 1 196 ? 48.015 7.166 -37.429 1.00 83.31 196 PRO A N 1
ATOM 1515 C CA . PRO A 1 196 ? 46.681 7.612 -37.831 1.00 83.31 196 PRO A CA 1
ATOM 1516 C C . PRO A 1 196 ? 45.768 6.465 -38.296 1.00 83.31 196 PRO A C 1
ATOM 1518 O O . PRO A 1 196 ? 46.095 5.735 -39.232 1.00 83.31 196 PRO A O 1
ATOM 1521 N N . ASN A 1 197 ? 44.569 6.351 -37.713 1.00 83.75 197 ASN A N 1
ATOM 1522 C CA . ASN A 1 197 ? 43.553 5.367 -38.098 1.00 83.75 197 ASN A CA 1
ATOM 1523 C C . ASN A 1 197 ? 42.348 6.021 -38.807 1.00 83.75 197 ASN A C 1
ATOM 1525 O O . ASN A 1 197 ? 41.641 6.857 -38.246 1.00 83.75 197 ASN A O 1
ATOM 1529 N N . GLU A 1 198 ? 42.047 5.593 -40.035 1.00 84.81 198 GLU A N 1
ATOM 1530 C CA . GLU A 1 198 ? 40.957 6.154 -40.854 1.00 84.81 198 GLU A CA 1
ATOM 1531 C C . GLU A 1 198 ? 39.541 5.807 -40.372 1.00 84.81 198 GLU A C 1
ATOM 1533 O O . GLU A 1 198 ? 38.554 6.407 -40.812 1.00 84.81 198 GLU A O 1
ATOM 1538 N N . SER A 1 199 ? 39.401 4.842 -39.466 1.00 85.62 199 SER A N 1
ATOM 1539 C CA . SER A 1 199 ? 38.096 4.447 -38.925 1.00 85.62 199 SER A CA 1
ATOM 1540 C C . SER A 1 199 ? 37.456 5.524 -38.043 1.00 85.62 199 SER A C 1
ATOM 1542 O O . SER A 1 199 ? 36.245 5.484 -37.825 1.00 85.62 199 SER A O 1
ATOM 1544 N N . ASN A 1 200 ? 38.225 6.520 -37.588 1.00 89.50 200 ASN A N 1
ATOM 1545 C CA . ASN A 1 200 ? 37.722 7.638 -36.795 1.00 89.50 200 ASN A CA 1
ATOM 1546 C C . ASN A 1 200 ? 38.009 9.000 -37.464 1.00 89.50 200 ASN A C 1
ATOM 1548 O O . ASN A 1 200 ? 38.966 9.125 -38.231 1.00 89.50 200 ASN A O 1
ATOM 1552 N N . PRO A 1 201 ? 37.197 10.039 -37.186 1.00 90.00 201 PRO A N 1
ATOM 1553 C CA . PRO A 1 201 ? 37.362 11.349 -37.816 1.00 90.00 201 PRO A CA 1
ATOM 1554 C C . PRO A 1 201 ? 38.728 12.010 -37.576 1.00 90.00 201 PRO A C 1
ATOM 1556 O O . PRO A 1 201 ? 39.243 12.649 -38.488 1.00 90.00 201 PRO A O 1
ATOM 1559 N N . LEU A 1 202 ? 39.327 11.850 -36.389 1.00 88.25 202 LEU A N 1
ATOM 1560 C CA . LEU A 1 202 ? 40.599 12.497 -36.043 1.00 88.25 202 LEU A CA 1
ATOM 1561 C C . LEU A 1 202 ? 41.782 11.871 -36.795 1.00 88.25 202 LEU A C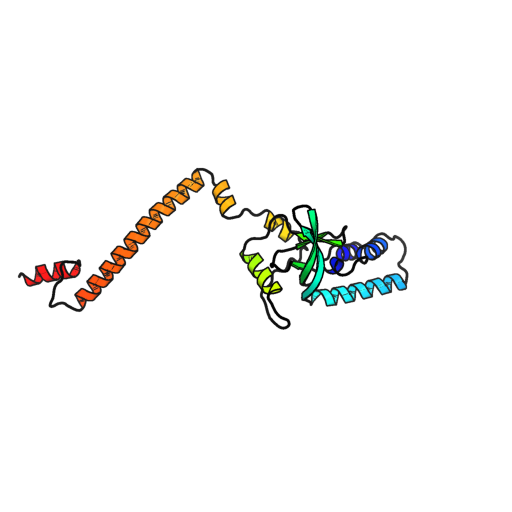 1
ATOM 1563 O O . LEU A 1 202 ? 42.629 12.590 -37.319 1.00 88.25 202 LEU A O 1
ATOM 1567 N N . GLY A 1 203 ? 41.808 10.545 -36.931 1.00 87.44 203 GLY A N 1
ATOM 1568 C CA . GLY A 1 203 ? 42.877 9.855 -37.654 1.00 87.44 203 GLY A CA 1
ATOM 1569 C C . GLY A 1 203 ? 42.869 10.157 -39.154 1.00 87.44 203 GLY A C 1
ATOM 1570 O O . GLY A 1 203 ? 43.932 10.272 -39.759 1.00 87.44 203 GLY A O 1
ATOM 1571 N N . ARG A 1 204 ? 41.694 10.413 -39.753 1.00 89.38 204 ARG A N 1
ATOM 1572 C CA . ARG A 1 204 ? 41.604 10.915 -41.141 1.00 89.38 204 ARG A CA 1
ATOM 1573 C C . ARG A 1 204 ? 42.296 12.269 -41.307 1.00 89.38 204 ARG A C 1
ATOM 1575 O O . ARG A 1 204 ? 42.982 12.482 -42.300 1.00 89.38 204 ARG A O 1
ATOM 1582 N N . VAL A 1 205 ? 42.147 13.163 -40.328 1.00 89.25 205 VAL A N 1
ATOM 1583 C CA . VAL A 1 205 ? 42.791 14.485 -40.344 1.00 89.25 205 VAL A CA 1
ATOM 1584 C C . VAL A 1 205 ? 44.308 14.355 -40.200 1.00 89.25 205 VAL A C 1
ATOM 1586 O O . VAL A 1 205 ? 45.039 14.936 -41.001 1.00 89.25 205 VAL A O 1
ATOM 1589 N N . PHE A 1 206 ? 44.791 13.553 -39.243 1.00 87.69 206 PHE A N 1
ATOM 1590 C CA . PHE A 1 206 ? 46.230 13.313 -39.061 1.00 87.69 206 PHE A CA 1
ATOM 1591 C C . PHE A 1 206 ? 46.885 12.692 -40.296 1.00 87.69 206 PHE A C 1
ATOM 1593 O O . PHE A 1 206 ? 47.957 13.136 -40.707 1.00 87.69 206 PHE A O 1
ATOM 1600 N N . LYS A 1 207 ? 46.215 11.745 -40.960 1.00 84.31 207 LYS A N 1
ATOM 1601 C CA . LYS A 1 207 ? 46.722 11.155 -42.204 1.00 84.31 207 LYS A CA 1
ATOM 1602 C C . LYS A 1 207 ? 46.876 12.189 -43.324 1.00 84.31 207 LYS A C 1
ATOM 1604 O O . LYS A 1 207 ? 47.884 12.178 -44.022 1.00 84.31 207 LYS A O 1
ATOM 1609 N N . CYS A 1 208 ? 45.914 13.099 -43.489 1.00 83.38 208 CYS A N 1
ATOM 1610 C CA . CYS A 1 208 ? 46.015 14.169 -44.486 1.00 83.38 208 CYS A CA 1
ATOM 1611 C C . CYS A 1 208 ? 47.138 15.173 -44.182 1.00 83.38 208 CYS A C 1
ATOM 1613 O O . CYS A 1 208 ? 47.740 15.698 -45.114 1.00 83.38 208 CYS A O 1
ATOM 1615 N N . LEU A 1 209 ? 47.425 15.442 -42.904 1.00 80.38 209 LEU A N 1
ATOM 1616 C CA . LEU A 1 209 ? 48.513 16.334 -42.486 1.00 80.38 209 LEU A CA 1
ATOM 1617 C C . LEU A 1 209 ? 49.898 15.704 -42.667 1.00 80.38 209 LEU A C 1
ATOM 1619 O O . LEU A 1 209 ? 50.822 16.404 -43.055 1.00 80.38 209 LEU A O 1
ATOM 1623 N N . SER A 1 210 ? 50.032 14.397 -42.434 1.00 69.69 210 SER A N 1
ATOM 1624 C CA . SER A 1 210 ? 51.304 13.671 -42.570 1.00 69.69 210 SER A CA 1
ATOM 1625 C C . SER A 1 210 ? 51.742 13.425 -44.024 1.00 69.69 210 SER A C 1
ATOM 1627 O O . SER A 1 210 ? 52.866 12.985 -44.246 1.00 69.69 210 SER A O 1
ATOM 1629 N N . LEU A 1 211 ? 50.869 13.655 -45.011 1.00 59.72 211 LEU A N 1
ATOM 1630 C CA . LEU A 1 211 ? 51.157 13.498 -46.447 1.00 59.72 211 LEU A CA 1
ATOM 1631 C C . LEU A 1 211 ? 51.693 14.788 -47.103 1.00 59.72 211 LEU A C 1
ATOM 1633 O O . LEU A 1 211 ? 51.721 14.887 -48.331 1.00 59.72 211 LEU A O 1
ATOM 1637 N N . LYS A 1 212 ? 52.086 15.778 -46.298 1.00 48.19 212 LYS A N 1
ATOM 1638 C CA . LYS A 1 212 ? 52.628 17.073 -46.717 1.00 48.19 212 LYS A CA 1
ATOM 1639 C C . LYS A 1 212 ? 54.011 17.274 -46.117 1.00 48.19 212 LYS A C 1
ATOM 1641 O O . LYS A 1 212 ? 54.852 17.854 -46.834 1.00 48.19 212 LYS A O 1
#

Nearest PDB structures (foldseek):
  8ar8-assembly1_A  TM=2.670E-01  e=4.652E-01  Bos taurus
  8ar8-assembly1_E  TM=2.607E-01  e=3.892E-01  Bos taurus
  8ar8-assembly1_C  TM=2.605E-01  e=4.384E-01  Bos taurus
  3jd1-assembly1_A  TM=2.803E-01  e=1.937E+00  Bos taurus
  1hwy-assembly1_A  TM=2.602E-01  e=2.056E+00  Bos taurus